Protein 3EVI (pdb70)

B-factor: mean 42.3, std 5.17, range [19.68, 65.7]

Nearest PDB structures (foldseek):
  3evi-assembly1_A  TM=1.009E+00  e=3.517E-27  Homo sapiens
  2dbc-assembly1_A  TM=9.478E-01  e=2.586E-20  Mus musculus
  7nvm-assembly1_P  TM=9.651E-01  e=2.368E-18  Homo sapiens
  8ib8-assembly1_Q  TM=9.136E-01  e=1.022E-14  Homo sapiens
  7ylx-assembly1_p  TM=9.393E-01  e=1.144E-09  Saccharomyces cerevisiae

Secondary structure (DSSP, 8-state):
---S-EE--GGGHIIIIIT--TT-EEEEEEE-TTSHHHHHHHHHHHHHHHH-TTSEEEEEEGGGTSTT--GGG-SEEEEEETTEEEEEEESTTTTT-SS--HHHHHHHHHTTTS----/---S-EE--GGGHIIIIIT-STT-EEEEEEE-TTSHHHHHHHHHHHHHHHH-TTSEEEEEEGGGTSTT--GGG-SEEEEEETTEEEEEEEHHHHTT-SS--HHHHHHHHHTTTS----

Sequence (236 aa):
KFGELREISGNQYVNEVTNAEEDVWVIIHLYRSSIPMCLLVNQHLSLLARKFPETKFVKAIVNSCIQHYHDNCLPTIFVYKNGQIEAKFIGIIECGGINLKLEELEWKLAEVGAIQTDKFGELREISGNQYVNEVTNAEEDVWVIIHLYRSSIPMCLLVNQHLSLLARKFPETKFVKAIVNSCIQHYHDNCLPTIFVYKNGQIEAKFIGIIECGGINLKLEELEWKLAEVGAIQTD

CATH classification: 3.40.30.10

Foldseek 3Di:
DAAFEEEDFQVCCCVPAQVNDAFAKEKEWADDPVDLQSVVLVVLLRVVSNVFVRHHHYYYHCCRNPNPDDPQQPGWIFMDHNNDTLDIQGGQVRCPHPDDDNVRNVVSCPVSPRGDDD/DAAFEEEDFQVCCCVPAQVNDAFAKEKEKADDPVDLLSVVVNVLLGVVSNVFVRHHHYYYHCCRNPNPDDPQQPGWIFIDHNNDTQDIQGGQVRCPHPDDDNVNNVVSCPVSPRGDDD

Radius of gyration: 20.14 Å; Cα contacts (8 Å, |Δi|>4): 480; chains: 2; bounding box: 26×49×61 Å

Organism: Homo sapiens (NCBI:txid9606)

Solvent-accessible surface area: 12173 Å² total; per-residue (Å²): 147,80,12,74,25,145,85,9,52,15,32,48,36,45,56,51,1,54,99,14,114,130,96,9,41,0,0,0,0,2,13,37,68,95,25,105,7,0,92,49,0,17,108,19,0,29,92,1,0,133,119,12,55,103,2,29,2,0,38,0,73,0,76,52,12,23,62,150,35,121,87,118,36,2,0,0,0,22,0,19,52,70,20,119,71,76,12,118,24,62,4,77,158,76,1,25,24,120,108,7,108,66,101,71,2,39,151,55,0,42,118,50,25,0,15,86,105,199,148,79,13,90,25,141,78,6,50,15,27,46,34,48,56,44,1,54,98,12,111,126,92,13,51,1,0,0,0,2,11,36,70,96,26,105,5,0,93,52,0,17,109,17,0,29,93,1,1,132,121,11,54,96,5,30,3,2,42,0,68,0,75,52,11,25,60,153,36,125,88,116,37,2,0,0,0,22,0,17,55,70,20,121,68,81,14,117,22,61,4,75,156,77,4,30,22,121,110,8,112,63,101,75,5,33,149,60,0,46,115,51,29,1,11,130,126,157

InterPro domains:
  IPR024253 Phosducin, thioredoxin-like domain [PF02114] (34-202)
  IPR036249 Thioredoxin-like superfamily [SSF52833] (7-204)
  IPR051498 Phosducin-like chaperone and apoptosis regulator [PTHR45809] (1-233)

Structure (mmCIF, N/CA/C/O backbone):
data_3EVI
#
_entry.id   3EVI
#
_cell.length_a   44.594
_cell.length_b   44.594
_cell.length_c   141.971
_cell.angle_alpha   90.00
_cell.angle_beta   90.00
_cell.angle_gamma   120.00
#
_symmetry.space_group_name_H-M   'P 31'
#
loop_
_entity.id
_entity.type
_entity.pdbx_description
1 polymer 'Phosducin-like protein 2'
2 non-polymer DI(HYDROXYETHYL)ETHER
3 non-polymer 'SODIUM ION'
4 water water
#
loop_
_atom_site.group_PDB
_atom_site.id
_atom_site.type_symbol
_atom_site.label_atom_id
_atom_site.label_alt_id
_atom_site.label_comp_id
_atom_site.label_asym_id
_atom_site.label_entity_id
_atom_site.label_seq_id
_atom_site.pdbx_PDB_ins_code
_atom_site.Cartn_x
_atom_site.Cartn_y
_atom_site.Cartn_z
_atom_site.occupancy
_atom_site.B_iso_or_equiv
_atom_site.auth_seq_id
_atom_site.auth_comp_id
_atom_site.auth_asym_id
_atom_site.auth_atom_id
_atom_site.pdbx_PDB_model_num
ATOM 1 N N . LYS A 1 1 ? -19.312 -24.200 -2.091 1.00 52.61 88 LYS A N 1
ATOM 2 C CA . LYS A 1 1 ? -19.437 -23.413 -3.357 1.00 52.75 88 LYS A CA 1
ATOM 3 C C . LYS A 1 1 ? -18.359 -22.325 -3.457 1.00 52.64 88 LYS A C 1
ATOM 4 O O . LYS A 1 1 ? -17.666 -22.218 -4.477 1.00 52.63 88 LYS A O 1
ATOM 10 N N . PHE A 1 2 ? -18.237 -21.514 -2.399 1.00 52.41 89 PHE A N 1
ATOM 11 C CA . PHE A 1 2 ? -17.212 -20.471 -2.296 1.00 51.84 89 PHE A CA 1
ATOM 12 C C . PHE A 1 2 ? -16.350 -20.735 -1.070 1.00 51.66 89 PHE A C 1
ATOM 13 O O . PHE A 1 2 ? -15.442 -21.560 -1.128 1.00 51.81 89 PHE A O 1
ATOM 21 N N . GLY A 1 3 ? -16.627 -20.031 0.030 1.00 51.24 90 GLY A N 1
ATOM 22 C CA . GLY A 1 3 ? -16.060 -20.389 1.330 1.00 50.68 90 GLY A CA 1
ATOM 23 C C . GLY A 1 3 ? -15.001 -19.494 1.946 1.00 50.37 90 GLY A C 1
ATOM 24 O O . GLY A 1 3 ? -14.821 -19.503 3.162 1.00 50.23 90 GLY A O 1
ATOM 25 N N . GLU A 1 4 ? -14.278 -18.744 1.118 1.00 50.12 91 GLU A N 1
ATOM 26 C CA . GLU A 1 4 ? -13.217 -17.855 1.608 1.00 49.79 91 GLU A CA 1
ATOM 27 C C . GLU A 1 4 ? -13.395 -16.412 1.134 1.00 49.44 91 GLU A C 1
ATOM 28 O O . GLU A 1 4 ? -13.959 -16.161 0.067 1.00 49.35 91 GLU A O 1
ATOM 34 N N . LEU A 1 5 ? -12.887 -15.466 1.910 1.00 48.93 92 LEU A N 1
ATOM 35 C CA . LEU A 1 5 ? -12.964 -14.072 1.535 1.00 48.39 92 LEU A CA 1
ATOM 36 C C . LEU A 1 5 ? -11.870 -13.760 0.546 1.00 48.14 92 LEU A C 1
ATOM 37 O O . LEU A 1 5 ? -10.716 -14.073 0.774 1.00 47.90 92 LEU A O 1
ATOM 42 N N . ARG A 1 6 ? -12.244 -13.120 -0.553 1.00 47.76 93 ARG A N 1
ATOM 43 C CA . ARG A 1 6 ? -11.340 -12.891 -1.671 1.00 47.41 93 ARG A CA 1
ATOM 44 C C . ARG A 1 6 ? -11.026 -11.439 -1.940 1.00 46.74 93 ARG A C 1
ATOM 45 O O . ARG A 1 6 ? -11.913 -10.602 -1.961 1.00 46.78 93 ARG A O 1
ATOM 53 N N . GLU A 1 7 ? -9.761 -11.159 -2.212 1.00 45.78 94 GLU A N 1
ATOM 54 C CA . GLU A 1 7 ? -9.354 -9.836 -2.617 1.00 44.90 94 GLU A CA 1
ATOM 55 C C . GLU A 1 7 ? -9.486 -9.716 -4.114 1.00 44.33 94 GLU A C 1
ATOM 56 O O . GLU A 1 7 ? -9.048 -10.585 -4.851 1.00 44.10 94 GLU A O 1
ATOM 62 N N . ILE A 1 8 ? -10.108 -8.630 -4.547 1.00 43.40 95 ILE A N 1
ATOM 63 C CA . ILE A 1 8 ? -10.221 -8.310 -5.972 1.00 42.55 95 ILE A CA 1
ATOM 64 C C . ILE A 1 8 ? -9.804 -6.865 -6.262 1.00 42.25 95 ILE A C 1
ATOM 65 O O . ILE A 1 8 ? -9.800 -6.022 -5.366 1.00 42.37 95 ILE A O 1
ATOM 70 N N . SER A 1 9 ? -9.438 -6.589 -7.510 1.00 41.65 96 SER A N 1
ATOM 71 C CA . SER A 1 9 ? -9.091 -5.233 -7.934 1.00 41.14 96 SER A CA 1
ATOM 72 C C . SER A 1 9 ? -10.304 -4.501 -8.489 1.00 40.64 96 SER A C 1
ATOM 73 O O . SER A 1 9 ? -11.402 -5.052 -8.546 1.00 40.82 96 SER A O 1
ATOM 76 N N . GLY A 1 10 ? -10.095 -3.256 -8.906 1.00 40.00 97 GLY A N 1
ATOM 77 C CA . GLY A 1 10 ? -11.154 -2.446 -9.502 1.00 39.00 97 GLY A CA 1
ATOM 78 C C . GLY A 1 10 ? -11.713 -3.035 -10.778 1.00 38.32 97 GLY A C 1
ATOM 79 O O . GLY A 1 10 ? -12.922 -3.102 -10.943 1.00 38.41 97 GLY A O 1
ATOM 80 N N . ASN A 1 11 ? -10.838 -3.479 -11.675 1.00 37.56 98 ASN A N 1
ATOM 81 C CA . ASN A 1 11 ? -11.274 -4.072 -12.945 1.00 36.97 98 ASN A CA 1
ATOM 8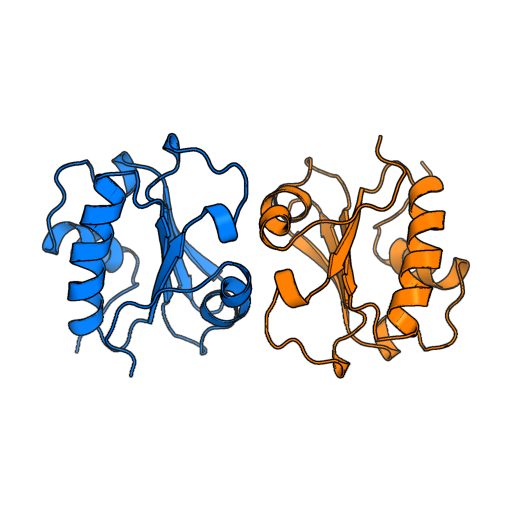2 C C . ASN A 1 11 ? -11.829 -5.492 -12.859 1.00 36.57 98 ASN A C 1
ATOM 83 O O . ASN A 1 11 ? -12.225 -6.076 -13.870 1.00 36.69 98 ASN A O 1
ATOM 88 N N . GLN A 1 12 ? -11.849 -6.050 -11.655 1.00 35.87 99 GLN A N 1
ATOM 89 C CA . GLN A 1 12 ? -12.477 -7.339 -11.442 1.00 35.07 99 GLN A CA 1
ATOM 90 C C . GLN A 1 12 ? -13.846 -7.151 -10.815 1.00 34.82 99 GLN A C 1
ATOM 91 O O . GLN A 1 12 ? -14.595 -8.108 -10.655 1.00 34.85 99 GLN A O 1
ATOM 97 N N . TYR A 1 13 ? -14.178 -5.904 -10.491 1.00 34.71 100 TYR A N 1
ATOM 98 C CA . TYR A 1 13 ? -15.456 -5.568 -9.852 1.00 34.66 100 TYR A CA 1
ATOM 99 C C . TYR A 1 13 ? -16.637 -6.009 -10.693 1.00 34.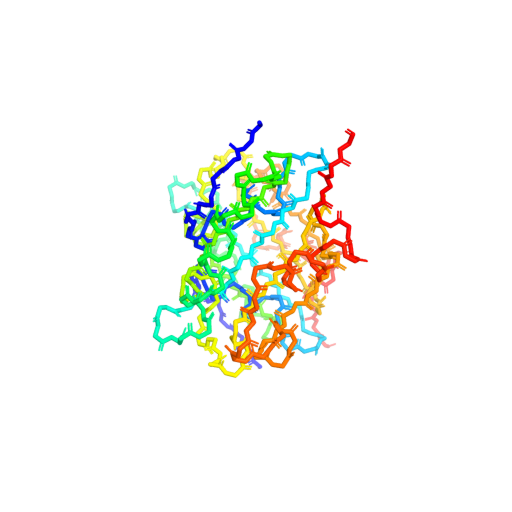69 100 TYR A C 1
ATOM 100 O O . TYR A 1 13 ? -17.508 -6.722 -10.212 1.00 34.64 100 TYR A O 1
ATOM 109 N N . VAL A 1 14 ? -16.654 -5.577 -11.950 1.00 35.04 101 VAL A N 1
ATOM 110 C CA . VAL A 1 14 ? -17.752 -5.876 -12.856 1.00 35.14 101 VAL A CA 1
ATOM 111 C C . VAL A 1 14 ? -17.938 -7.388 -13.019 1.00 35.67 101 VAL A C 1
ATOM 112 O O . VAL A 1 14 ? -19.063 -7.879 -12.988 1.00 35.96 101 VAL A O 1
ATOM 116 N N . ASN A 1 15 ? -16.849 -8.128 -13.176 1.00 36.17 102 ASN A N 1
ATOM 117 C CA . ASN A 1 15 ? -16.960 -9.569 -13.383 1.00 36.82 102 ASN A CA 1
ATOM 118 C C . ASN A 1 15 ? -17.447 -10.289 -12.139 1.00 37.42 102 ASN A C 1
ATOM 119 O O . ASN A 1 15 ? -18.386 -11.077 -12.208 1.00 37.82 102 ASN A O 1
ATOM 124 N N . GLU A 1 16 ? -16.810 -9.990 -11.009 1.00 37.91 103 GLU A N 1
ATOM 125 C CA . GLU A 1 16 ? -17.036 -10.686 -9.747 1.00 38.44 103 GLU A CA 1
ATOM 126 C C . GLU A 1 16 ? -18.316 -10.299 -9.018 1.00 38.44 103 GLU A C 1
ATOM 127 O O . GLU A 1 16 ? -18.819 -11.071 -8.204 1.00 38.50 103 GLU A O 1
ATOM 133 N N . VAL A 1 17 ? -18.828 -9.101 -9.275 1.00 38.59 104 VAL A N 1
ATOM 134 C CA . VAL A 1 17 ? -19.904 -8.566 -8.444 1.00 38.72 104 VAL A CA 1
ATOM 135 C C . VAL A 1 17 ? -21.174 -8.301 -9.241 1.00 39.38 104 VAL A C 1
ATOM 136 O O . VAL A 1 17 ? -22.246 -8.829 -8.916 1.00 39.25 104 VAL A O 1
ATOM 140 N N . THR A 1 18 ? -21.043 -7.494 -10.290 1.00 40.12 105 THR A N 1
ATOM 141 C CA . THR A 1 18 ? -22.185 -7.107 -11.107 1.00 41.01 105 THR A CA 1
ATOM 142 C C . THR A 1 18 ? -22.644 -8.248 -11.994 1.00 41.50 105 THR A C 1
ATOM 143 O O . THR A 1 18 ? -23.820 -8.355 -12.307 1.00 41.67 105 THR A O 1
ATOM 147 N N . ASN A 1 19 ? -21.710 -9.102 -12.388 1.00 42.25 106 ASN A N 1
ATOM 148 C CA . ASN A 1 19 ? -22.020 -10.226 -13.268 1.00 42.92 106 ASN A CA 1
ATOM 149 C C . ASN A 1 19 ? -21.855 -11.571 -12.567 1.00 43.26 106 ASN A C 1
ATOM 150 O O . ASN A 1 19 ? -21.607 -12.594 -13.207 1.00 43.32 106 ASN A O 1
ATOM 155 N N . ALA A 1 20 ? -22.005 -11.558 -11.245 1.00 43.82 107 ALA A N 1
ATOM 156 C CA . ALA A 1 20 ? -21.864 -12.764 -10.439 1.00 44.21 107 ALA A CA 1
ATOM 157 C C . ALA A 1 20 ? -22.942 -13.758 -10.802 1.00 44.53 107 ALA A C 1
ATOM 158 O O . ALA A 1 20 ? -24.032 -13.368 -11.226 1.00 44.43 107 ALA A O 1
ATOM 160 N N . GLU A 1 21 ? -22.627 -15.039 -10.633 1.00 45.16 108 GLU A N 1
ATOM 161 C CA . GLU A 1 21 ? -23.558 -16.124 -10.922 1.00 45.89 108 GLU A CA 1
ATOM 162 C C . GLU A 1 21 ? -24.985 -15.748 -10.534 1.00 45.62 108 GLU A C 1
ATOM 163 O O . GLU A 1 21 ? -25.215 -15.119 -9.494 1.00 45.66 108 GLU A O 1
ATOM 169 N N . GLU A 1 22 ? -25.936 -16.129 -11.386 1.00 45.34 109 GLU A N 1
ATOM 170 C CA . GLU A 1 22 ? -27.341 -15.795 -11.171 1.00 45.03 109 GLU A CA 1
ATOM 171 C C . GLU A 1 22 ? -27.895 -16.351 -9.857 1.00 44.65 109 GLU A C 1
ATOM 172 O O . GLU A 1 22 ? -27.807 -17.553 -9.590 1.00 44.55 109 GLU A O 1
ATOM 178 N N . ASP A 1 23 ? -28.465 -15.463 -9.045 1.00 44.09 110 ASP A N 1
ATOM 179 C CA . ASP A 1 23 ? -29.116 -15.850 -7.793 1.00 43.74 110 ASP A CA 1
ATOM 180 C C . ASP A 1 23 ? -28.148 -15.962 -6.618 1.00 43.01 110 ASP A C 1
ATOM 181 O O . ASP A 1 23 ? -28.517 -16.461 -5.549 1.00 42.85 110 ASP A O 1
ATOM 186 N N . VAL A 1 24 ? -26.916 -15.497 -6.813 1.00 42.28 111 VAL A N 1
ATOM 187 C CA . VAL A 1 24 ? -25.916 -15.545 -5.758 1.00 41.69 111 VAL A CA 1
ATOM 188 C C . VAL A 1 24 ? -25.820 -14.203 -5.075 1.00 41.27 111 VAL A C 1
ATOM 189 O O . VAL A 1 24 ? -25.837 -13.177 -5.723 1.00 41.35 111 VAL A O 1
ATOM 193 N N . TRP A 1 25 ? -25.704 -14.217 -3.759 1.00 40.52 112 TRP A N 1
ATOM 194 C CA . TRP A 1 25 ? -25.444 -13.008 -3.014 1.00 39.67 112 TRP A CA 1
ATOM 195 C C . TRP A 1 25 ? -23.969 -12.723 -2.965 1.00 39.33 112 TRP A C 1
ATOM 196 O O . TRP A 1 25 ? -23.180 -13.577 -2.622 1.00 39.31 112 TRP A O 1
ATOM 207 N N . VAL A 1 26 ? -23.612 -11.504 -3.318 1.00 38.95 113 VAL A N 1
ATOM 208 C CA . VAL A 1 26 ? -22.235 -11.050 -3.247 1.00 38.55 113 VAL A CA 1
ATOM 209 C C . VAL A 1 26 ? -22.155 -9.965 -2.200 1.00 38.39 113 VAL A C 1
ATOM 210 O O . VAL A 1 26 ? -22.994 -9.061 -2.170 1.00 38.25 113 VAL A O 1
ATOM 214 N N . ILE A 1 27 ? -21.151 -10.084 -1.337 1.00 38.33 114 ILE A N 1
ATOM 215 C CA . ILE A 1 27 ? -20.877 -9.117 -0.275 1.00 38.21 114 ILE A CA 1
ATOM 216 C C . ILE A 1 27 ? -19.491 -8.537 -0.512 1.00 37.94 114 ILE A C 1
ATOM 217 O O . ILE A 1 27 ? -18.472 -9.185 -0.232 1.00 37.73 114 ILE A O 1
ATOM 222 N N . ILE A 1 28 ? -19.454 -7.327 -1.061 1.00 37.63 115 ILE A N 1
ATOM 223 C CA . ILE A 1 28 ? -18.186 -6.669 -1.348 1.00 37.19 115 ILE A CA 1
ATOM 224 C C . ILE A 1 28 ? -17.909 -5.607 -0.298 1.00 37.17 115 ILE A C 1
ATOM 225 O O . ILE A 1 28 ? -18.771 -4.778 -0.002 1.00 37.31 115 ILE A O 1
ATOM 230 N N . HIS A 1 29 ? -16.712 -5.675 0.283 1.00 37.31 116 HIS A N 1
ATOM 231 C CA . HIS A 1 29 ? -16.237 -4.697 1.253 1.00 37.16 116 HIS A CA 1
ATOM 232 C C . HIS A 1 29 ? -15.237 -3.784 0.563 1.00 37.43 116 HIS A C 1
ATOM 233 O O . HIS A 1 29 ? -14.187 -4.225 0.096 1.00 37.68 116 HIS A O 1
ATOM 240 N N . LEU A 1 30 ? -15.598 -2.512 0.476 1.00 37.59 117 LEU A N 1
ATOM 241 C CA . LEU A 1 30 ? -14.739 -1.493 -0.102 1.00 37.61 117 LEU A CA 1
ATOM 242 C C . LEU A 1 30 ? -13.949 -0.819 1.020 1.00 37.68 117 LEU A C 1
ATOM 243 O O . LEU A 1 30 ? -14.517 -0.157 1.894 1.00 37.32 117 LEU A O 1
ATOM 248 N N . TYR A 1 31 ? -12.635 -1.000 0.995 1.00 38.19 118 TYR A N 1
ATOM 249 C CA . TYR A 1 31 ? -11.826 -0.673 2.159 1.00 38.77 118 TYR A CA 1
ATOM 250 C C . TYR A 1 31 ? -10.461 -0.021 1.909 1.00 39.21 118 TYR A C 1
ATOM 251 O O . TYR A 1 31 ? -9.971 0.046 0.780 1.00 39.12 118 TYR A O 1
ATOM 260 N N . ARG A 1 32 ? -9.891 0.475 3.009 1.00 39.89 119 ARG A N 1
ATOM 261 C CA . ARG A 1 32 ? -8.533 0.998 3.116 1.00 40.41 119 ARG A CA 1
ATOM 262 C C . ARG A 1 32 ? -7.891 0.439 4.389 1.00 40.96 119 ARG A C 1
ATOM 263 O O . ARG A 1 32 ? -8.429 0.616 5.482 1.00 41.01 119 ARG A O 1
ATOM 271 N N . SER A 1 33 ? -6.742 -0.225 4.255 1.00 41.58 120 SER A N 1
ATOM 272 C CA . SER A 1 33 ? -6.047 -0.813 5.413 1.00 42.18 120 SER A CA 1
ATOM 273 C C . SER A 1 33 ? -5.667 0.197 6.487 1.00 42.55 120 SER A C 1
ATOM 274 O O . SER A 1 33 ? -5.374 -0.170 7.631 1.00 42.89 120 SER A O 1
ATOM 277 N N . SE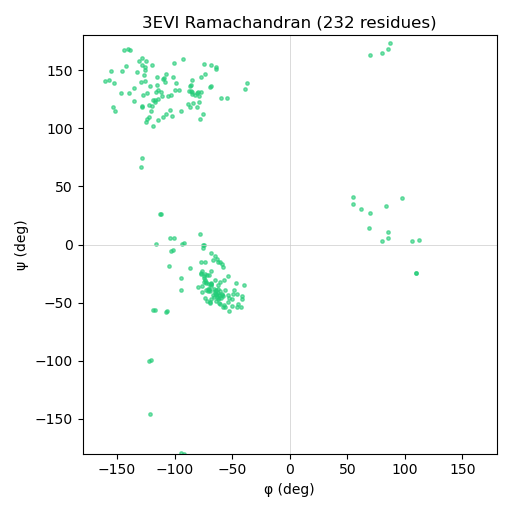R A 1 34 ? -5.690 1.470 6.099 1.00 42.86 121 SER A N 1
ATOM 278 C CA . SER A 1 34 ? -5.299 2.597 6.943 1.00 42.77 121 SER A CA 1
ATOM 279 C C . SER A 1 34 ? -6.351 2.869 8.005 1.00 42.80 121 SER A C 1
ATOM 280 O O . SER A 1 34 ? -6.087 3.590 8.965 1.00 42.93 121 SER A O 1
ATOM 283 N N . ILE A 1 35 ? -7.542 2.299 7.815 1.00 42.71 122 ILE A N 1
ATOM 284 C CA . ILE A 1 35 ? -8.688 2.534 8.705 1.00 42.71 122 ILE A CA 1
ATOM 285 C C . ILE A 1 35 ? -8.997 1.315 9.595 1.00 42.77 122 ILE A C 1
ATOM 286 O O . ILE A 1 35 ? -9.404 0.264 9.091 1.00 42.69 122 ILE A O 1
ATOM 291 N N . PRO A 1 36 ? -8.788 1.456 10.922 1.00 42.78 123 PRO A N 1
ATOM 292 C CA . PRO A 1 36 ? -8.913 0.353 11.886 1.00 42.87 123 PRO A CA 1
ATOM 293 C C . PRO A 1 36 ? -10.206 -0.452 11.752 1.00 42.80 123 PRO A C 1
ATOM 294 O O . PRO A 1 36 ? -10.174 -1.684 11.825 1.00 42.98 123 PRO A O 1
ATOM 298 N N . MET A 1 37 ? -11.323 0.239 11.551 1.00 42.72 124 MET A N 1
ATOM 299 C CA . MET A 1 37 ? -12.608 -0.405 11.298 1.00 42.71 124 MET A CA 1
ATOM 300 C C . MET A 1 37 ? -12.584 -1.365 10.096 1.00 42.88 124 MET A C 1
ATOM 301 O O . MET A 1 37 ? -13.205 -2.430 10.140 1.00 42.90 124 MET A O 1
ATOM 306 N N . CYS A 1 38 ? -11.876 -0.986 9.030 1.00 42.75 125 CYS A N 1
ATOM 307 C CA . CYS A 1 38 ? -11.746 -1.838 7.843 1.00 42.89 125 CYS A CA 1
ATOM 308 C C . CYS A 1 38 ? -10.974 -3.119 8.141 1.00 42.83 125 CYS A C 1
ATOM 309 O O . CYS A 1 38 ? -11.388 -4.219 7.736 1.00 42.81 125 CYS A O 1
ATOM 312 N N . LEU A 1 39 ? -9.865 -2.968 8.863 1.00 42.59 126 LEU A N 1
ATOM 313 C CA . LEU A 1 39 ? -9.089 -4.104 9.335 1.00 42.34 126 LEU A CA 1
ATOM 314 C C . LEU A 1 39 ? -9.989 -5.068 10.092 1.00 42.20 126 LEU A C 1
ATOM 315 O O . LEU A 1 39 ? -9.998 -6.256 9.789 1.00 42.48 126 LEU A O 1
ATOM 320 N N . LEU A 1 40 ? -10.768 -4.538 11.038 1.00 41.69 127 LEU A N 1
ATOM 321 C CA . LEU A 1 40 ? -11.702 -5.330 11.843 1.00 41.06 127 LEU A CA 1
ATOM 322 C C . LEU A 1 40 ? -12.817 -5.978 11.032 1.00 41.01 127 LEU A C 1
ATOM 323 O O . LEU A 1 40 ? -13.164 -7.131 11.262 1.00 40.89 127 LEU A O 1
ATOM 328 N N . VAL A 1 41 ? -13.391 -5.232 10.094 1.00 41.15 128 VAL A N 1
ATOM 329 C CA . VAL A 1 41 ? -14.537 -5.719 9.323 1.00 40.98 128 VAL A CA 1
ATOM 330 C C . VAL A 1 41 ? -14.134 -6.923 8.484 1.00 41.12 128 VAL A C 1
ATOM 331 O O . VAL A 1 41 ? -14.883 -7.885 8.370 1.00 41.17 128 VAL A O 1
ATOM 335 N N . ASN A 1 42 ? -12.929 -6.863 7.927 1.00 41.42 129 ASN A N 1
ATOM 336 C CA . ASN A 1 42 ? -12.374 -7.963 7.154 1.00 41.50 129 ASN A CA 1
ATOM 337 C C . ASN A 1 42 ? -12.124 -9.205 7.993 1.00 41.62 129 ASN A C 1
ATOM 338 O O . ASN A 1 42 ? -12.204 -10.319 7.480 1.00 41.71 129 ASN A O 1
ATOM 343 N N . GLN A 1 43 ? -11.819 -9.008 9.277 1.00 41.67 130 GLN A N 1
ATOM 344 C CA . GLN A 1 43 ? -11.594 -10.127 10.191 1.00 41.91 130 GLN A CA 1
ATOM 345 C C . GLN A 1 43 ? -12.851 -10.968 10.258 1.00 41.47 130 GLN A C 1
ATOM 346 O O . GLN A 1 43 ? -12.799 -12.185 10.060 1.00 41.47 130 GLN A O 1
ATOM 352 N N . HIS A 1 44 ? -13.976 -10.303 10.517 1.00 40.98 131 HIS A N 1
ATOM 353 C CA . HIS A 1 44 ? -15.265 -10.969 10.629 1.00 40.81 131 HIS A CA 1
ATOM 354 C C . HIS A 1 44 ? -15.699 -11.569 9.304 1.00 40.96 131 HIS A C 1
ATOM 355 O O . HIS A 1 44 ? -16.268 -12.668 9.274 1.00 40.99 131 HIS A O 1
ATOM 362 N N . LEU A 1 45 ? -15.427 -10.854 8.211 1.00 40.75 132 LEU A N 1
ATOM 363 C CA . LEU A 1 45 ? -15.845 -11.309 6.892 1.00 40.48 132 LEU A CA 1
ATOM 364 C C . LEU A 1 45 ? -15.090 -12.554 6.444 1.00 40.72 132 LEU A C 1
ATOM 365 O O . LEU A 1 45 ? -15.662 -13.411 5.773 1.00 40.89 132 LEU A O 1
ATOM 370 N N . SER A 1 46 ? -13.822 -12.662 6.838 1.00 40.69 133 SER A N 1
ATOM 371 C CA . SER A 1 46 ? -13.030 -13.851 6.555 1.00 40.93 133 SER A CA 1
ATOM 372 C C . SER A 1 46 ? -13.667 -15.059 7.214 1.00 41.08 133 SER A C 1
ATOM 373 O O . SER A 1 46 ? -13.778 -16.129 6.609 1.00 41.16 133 SER A O 1
ATOM 376 N N . LEU A 1 47 ? -14.086 -14.861 8.462 1.00 41.17 134 LEU A N 1
ATOM 377 C CA . LEU A 1 47 ? -14.734 -15.886 9.269 1.00 41.01 134 LEU A CA 1
ATOM 378 C C . LEU A 1 47 ? -16.121 -16.229 8.744 1.00 41.22 134 LEU A C 1
ATOM 379 O O . LEU A 1 47 ? -16.507 -17.405 8.735 1.00 41.40 134 LEU A O 1
ATOM 384 N N . LEU A 1 48 ? -16.865 -15.207 8.312 1.00 41.16 135 LEU A N 1
ATOM 385 C CA . LEU A 1 48 ? -18.245 -15.397 7.856 1.00 41.34 135 LEU A CA 1
ATOM 386 C C . LEU A 1 48 ? -18.304 -16.057 6.484 1.00 41.52 135 LEU A C 1
ATOM 387 O O . LEU A 1 48 ? -19.275 -16.738 6.151 1.00 41.51 135 LEU A O 1
ATOM 392 N N . ALA A 1 49 ? -17.257 -15.865 5.698 1.00 41.60 136 ALA A N 1
ATOM 393 C CA . ALA A 1 49 ? -17.169 -16.488 4.403 1.00 41.70 136 ALA A CA 1
ATOM 394 C C . ALA A 1 49 ? -17.150 -17.998 4.558 1.00 41.95 136 ALA A C 1
ATOM 395 O O . ALA A 1 49 ? -17.800 -18.714 3.800 1.00 42.11 136 ALA A O 1
ATOM 397 N N . ARG A 1 50 ? -16.400 -18.470 5.550 1.00 41.94 137 ARG A N 1
ATOM 398 C CA . ARG A 1 50 ? -16.237 -19.890 5.800 1.00 42.09 137 ARG A CA 1
ATOM 399 C C . ARG A 1 50 ? -17.515 -20.516 6.336 1.00 41.91 137 ARG A C 1
ATOM 400 O O . ARG A 1 50 ? -17.833 -21.663 6.037 1.00 41.94 137 ARG A O 1
ATOM 408 N N . LYS A 1 51 ? -18.248 -19.744 7.122 1.00 41.59 138 LYS A N 1
ATOM 409 C CA . LYS A 1 51 ? -19.500 -20.189 7.710 1.00 41.26 138 LYS A CA 1
ATOM 410 C C . LYS A 1 51 ? -20.644 -20.187 6.697 1.00 41.10 138 LYS A C 1
ATOM 411 O O . LYS A 1 51 ? -21.626 -20.909 6.867 1.00 41.15 138 LYS A O 1
ATOM 417 N N . PHE A 1 52 ? -20.514 -19.388 5.644 1.00 40.90 139 PHE A N 1
ATOM 418 C CA . PHE A 1 52 ? -21.561 -19.296 4.624 1.00 40.95 139 PHE A CA 1
ATOM 419 C C . PHE A 1 52 ? -21.025 -19.474 3.196 1.00 41.03 139 PHE A C 1
ATOM 420 O O . PHE A 1 52 ? -21.066 -18.531 2.391 1.00 41.34 139 PHE A O 1
ATOM 428 N N . PRO A 1 53 ? -20.544 -20.692 2.866 1.00 40.73 140 PRO A N 1
ATOM 429 C CA . PRO A 1 53 ? -19.900 -20.955 1.576 1.00 40.46 140 PRO A CA 1
ATOM 430 C C . PRO A 1 53 ? -20.787 -20.709 0.357 1.00 40.20 140 PRO A C 1
ATOM 431 O O . PRO A 1 53 ? -20.280 -20.632 -0.759 1.00 40.19 140 PRO A O 1
ATOM 435 N N . GLU A 1 54 ? -22.093 -20.594 0.573 1.00 39.93 141 GLU A N 1
ATOM 436 C CA . GLU A 1 54 ? -23.033 -20.285 -0.502 1.00 39.70 141 GLU A CA 1
ATOM 437 C C . GLU A 1 54 ? -22.971 -18.817 -0.938 1.00 39.10 141 GLU A C 1
ATOM 438 O O . GLU A 1 54 ? -23.190 -18.505 -2.107 1.00 38.75 141 GLU A O 1
ATOM 444 N N . THR A 1 55 ? -22.676 -17.922 0.001 1.00 38.53 142 THR A N 1
ATOM 445 C CA . THR A 1 55 ? -22.533 -16.503 -0.316 1.00 38.33 142 THR A CA 1
ATOM 446 C C . THR A 1 55 ? -21.128 -16.144 -0.803 1.00 37.95 142 THR A C 1
ATOM 447 O O . THR A 1 55 ? -20.126 -16.660 -0.302 1.00 38.08 142 THR A O 1
ATOM 451 N N . LYS A 1 56 ? -21.066 -15.256 -1.786 1.00 37.46 143 LYS A N 1
ATOM 452 C CA . LYS A 1 56 ? -19.792 -14.779 -2.284 1.00 37.10 143 LYS A CA 1
ATOM 453 C C . LYS A 1 56 ? -19.311 -13.603 -1.440 1.00 37.32 143 LYS A C 1
ATOM 454 O O . LYS A 1 56 ? -20.065 -12.669 -1.168 1.00 37.18 143 LYS A O 1
ATOM 460 N N . PHE A 1 57 ? -18.046 -13.672 -1.036 1.00 37.56 144 PHE A N 1
ATOM 461 C CA . PHE A 1 57 ? -17.419 -12.675 -0.181 1.00 37.88 144 PHE A CA 1
ATOM 462 C C . PHE A 1 57 ? -16.168 -12.113 -0.862 1.00 38.48 144 PHE A C 1
ATOM 463 O O . PHE A 1 57 ? -15.155 -12.809 -0.961 1.00 38.80 144 PHE A O 1
ATOM 471 N N . VAL A 1 58 ? -16.227 -10.866 -1.323 1.00 39.04 145 VAL A N 1
ATOM 472 C CA . VAL A 1 58 ? -15.040 -10.213 -1.900 1.00 39.52 145 VAL A CA 1
ATOM 473 C C . VAL A 1 58 ? -14.729 -8.897 -1.198 1.00 39.94 145 VAL A C 1
ATOM 474 O O . VAL A 1 58 ? -15.602 -8.304 -0.552 1.00 40.10 145 VAL A O 1
ATOM 478 N N . LYS A 1 59 ? -13.477 -8.461 -1.310 1.00 40.14 146 LYS A N 1
ATOM 479 C CA . LYS A 1 59 ? -13.041 -7.199 -0.725 1.00 40.28 146 LYS A CA 1
ATOM 480 C C . LYS A 1 59 ? -12.059 -6.513 -1.660 1.00 40.61 146 LYS A C 1
ATOM 481 O O . LYS A 1 59 ? -11.388 -7.169 -2.467 1.00 40.52 146 LYS A O 1
ATOM 487 N N . ALA A 1 60 ? -11.992 -5.190 -1.555 1.00 40.83 147 ALA A N 1
ATOM 488 C CA . ALA A 1 60 ? -11.223 -4.390 -2.486 1.00 41.00 147 ALA A CA 1
ATOM 489 C C . ALA A 1 60 ? -10.835 -3.057 -1.878 1.00 41.31 147 ALA A C 1
ATOM 490 O O . ALA A 1 60 ? -11.612 -2.439 -1.151 1.00 41.46 147 ALA A O 1
ATOM 492 N N . ILE A 1 61 ? -9.617 -2.631 -2.186 1.00 41.41 148 ILE A N 1
ATOM 493 C CA . ILE A 1 61 ? -9.108 -1.356 -1.746 1.00 41.64 148 ILE A CA 1
ATOM 494 C C . ILE A 1 61 ? -9.719 -0.271 -2.639 1.00 41.74 148 ILE A C 1
ATOM 495 O O . ILE A 1 61 ? -9.355 -0.165 -3.818 1.00 42.10 148 ILE A O 1
ATOM 500 N N . VAL A 1 62 ? -10.645 0.518 -2.082 1.00 41.45 149 VAL A N 1
ATOM 501 C CA . VAL A 1 62 ? -11.398 1.545 -2.848 1.00 41.08 149 VAL A CA 1
ATOM 502 C C . VAL A 1 62 ? -10.605 2.338 -3.871 1.00 41.45 149 VAL A C 1
ATOM 503 O O . VAL A 1 62 ? -11.137 2.716 -4.920 1.00 41.25 149 VAL A O 1
ATOM 507 N N . ASN A 1 63 ? -9.340 2.600 -3.554 1.00 41.82 150 ASN A N 1
ATOM 508 C CA . ASN A 1 63 ? -8.476 3.408 -4.406 1.00 42.09 150 ASN A CA 1
ATOM 509 C C . ASN A 1 63 ? -8.353 2.866 -5.816 1.00 41.86 150 ASN A C 1
ATOM 510 O O . ASN A 1 63 ? -8.183 3.631 -6.755 1.00 42.23 150 ASN A O 1
ATOM 515 N N . SER A 1 64 ? -8.452 1.549 -5.963 1.00 41.80 151 SER A N 1
ATOM 516 C CA . SER A 1 64 ? -8.459 0.930 -7.289 1.00 41.50 151 SER A CA 1
ATOM 517 C C . SER A 1 64 ? -9.874 0.704 -7.850 1.00 41.26 151 SER A C 1
ATOM 518 O O . SER A 1 64 ? -10.012 0.185 -8.955 1.00 41.42 151 SER A O 1
ATOM 521 N N . CYS A 1 65 ? -10.909 1.085 -7.100 1.00 40.95 152 CYS A N 1
ATOM 522 C CA . CYS A 1 65 ? -12.296 1.035 -7.598 1.00 40.76 152 CYS A CA 1
ATOM 523 C C . CYS A 1 65 ? -12.856 2.419 -7.913 1.00 40.75 152 CYS A C 1
ATOM 524 O O . CYS A 1 65 ? -13.313 2.674 -9.022 1.00 40.59 152 CYS A O 1
ATOM 527 N N . ILE A 1 66 ? -12.849 3.290 -6.906 1.00 40.82 153 ILE A N 1
ATOM 528 C CA . ILE A 1 66 ? -13.290 4.667 -7.043 1.00 40.57 153 ILE A CA 1
ATOM 529 C C . ILE A 1 66 ? -12.207 5.582 -6.492 1.00 40.66 153 ILE A C 1
ATOM 530 O O . ILE A 1 66 ? -11.867 5.526 -5.310 1.00 40.78 153 ILE A O 1
ATOM 535 N N . GLN A 1 67 ? -11.678 6.432 -7.355 1.00 40.62 154 GLN A N 1
ATOM 536 C CA . GLN A 1 67 ? -10.643 7.367 -6.968 1.00 40.99 154 GLN A CA 1
ATOM 537 C C . GLN A 1 67 ? -11.191 8.518 -6.126 1.00 41.07 154 GLN A C 1
ATOM 538 O O . GLN A 1 67 ? -12.328 8.959 -6.327 1.00 41.04 154 GLN A O 1
ATOM 544 N N . HIS A 1 68 ? -10.362 8.997 -5.197 1.00 41.36 155 HIS A N 1
ATOM 545 C CA . HIS A 1 68 ? -10.691 10.107 -4.272 1.00 41.75 155 HIS A CA 1
ATOM 546 C C . HIS A 1 68 ? -11.873 9.816 -3.333 1.00 41.67 155 HIS A C 1
ATOM 547 O O . HIS A 1 68 ? -12.607 10.724 -2.931 1.00 41.89 155 HIS A O 1
ATOM 554 N N . TYR A 1 69 ? -12.034 8.544 -2.986 1.00 41.42 156 TYR A N 1
ATOM 555 C CA . TYR A 1 69 ? -13.066 8.124 -2.057 1.00 41.59 156 TYR A CA 1
ATOM 556 C C . TYR A 1 69 ? -12.745 8.654 -0.659 1.00 41.56 156 TYR A C 1
ATOM 557 O O . TYR A 1 69 ? -11.604 8.607 -0.213 1.00 41.55 156 TYR A O 1
ATOM 566 N N . HIS A 1 70 ? -13.757 9.164 0.027 1.00 41.64 157 HIS A N 1
ATOM 567 C CA . HIS A 1 70 ? -13.549 9.810 1.317 1.00 41.63 157 HIS A CA 1
ATOM 568 C C . HIS A 1 70 ? -13.542 8.844 2.496 1.00 41.05 157 HIS A C 1
ATOM 569 O O . HIS A 1 70 ? -14.368 7.930 2.569 1.00 41.05 157 HIS A O 1
ATOM 576 N N . ASP A 1 71 ? -12.604 9.059 3.415 1.00 40.26 158 ASP A N 1
ATOM 577 C CA . ASP A 1 71 ? -12.506 8.263 4.638 1.00 39.51 158 ASP A CA 1
ATOM 578 C C . ASP A 1 71 ? -13.853 8.124 5.359 1.00 39.10 158 ASP A C 1
ATOM 579 O O . ASP A 1 71 ? -14.181 7.054 5.872 1.00 39.15 158 ASP A O 1
ATOM 584 N N . ASN A 1 72 ? -14.632 9.201 5.381 1.00 38.43 159 ASN A N 1
ATOM 585 C CA . ASN A 1 72 ? -15.919 9.205 6.071 1.00 38.24 159 ASN A CA 1
ATOM 586 C C . ASN A 1 72 ? -17.013 8.319 5.455 1.00 38.02 159 ASN A C 1
ATOM 587 O O . ASN A 1 72 ? -18.091 8.150 6.037 1.00 37.74 159 ASN A O 1
ATOM 592 N N . CYS A 1 73 ? -16.724 7.759 4.283 1.00 37.84 160 CYS A N 1
ATOM 593 C CA . CYS A 1 73 ? -17.604 6.794 3.634 1.00 37.60 160 CYS A CA 1
ATOM 594 C C . CYS A 1 73 ? -17.103 5.373 3.847 1.00 37.68 160 CYS A C 1
ATOM 595 O O . CYS A 1 73 ? -17.655 4.420 3.286 1.00 37.95 160 CYS A O 1
ATOM 598 N N . LEU A 1 74 ? -16.058 5.236 4.656 1.00 37.31 161 LEU A N 1
ATOM 599 C CA . LEU A 1 74 ? -15.497 3.929 4.965 1.00 36.98 161 LEU A CA 1
ATOM 600 C C . LEU A 1 74 ? -15.817 3.495 6.410 1.00 37.17 161 LEU A C 1
ATOM 601 O O . LEU A 1 74 ? -15.917 4.341 7.306 1.00 37.08 161 LEU A O 1
ATOM 606 N N . PRO A 1 75 ? -15.993 2.178 6.636 1.00 37.32 162 PRO A N 1
ATOM 607 C CA . PRO A 1 75 ? -15.989 1.113 5.625 1.00 37.50 162 PRO A CA 1
ATOM 608 C C . PRO A 1 75 ? -17.198 1.205 4.719 1.00 37.59 162 PRO A C 1
ATOM 609 O O . PRO A 1 75 ? -18.211 1.781 5.114 1.00 38.24 162 PRO A O 1
ATOM 613 N N . THR A 1 76 ? -17.077 0.677 3.505 1.00 37.32 163 THR A N 1
ATOM 614 C CA . THR A 1 76 ? -18.230 0.500 2.645 1.00 36.97 163 THR A CA 1
ATOM 615 C C . THR A 1 76 ? -18.453 -0.975 2.349 1.00 36.81 163 THR A C 1
ATOM 616 O O . THR A 1 76 ? -17.554 -1.681 1.880 1.00 36.20 163 THR A O 1
ATOM 620 N N . ILE A 1 77 ? -19.664 -1.430 2.658 1.00 36.86 164 ILE A N 1
ATOM 621 C CA . ILE A 1 77 ? -20.128 -2.761 2.284 1.00 36.38 164 ILE A CA 1
ATOM 622 C C . ILE A 1 77 ? -21.345 -2.602 1.387 1.00 36.36 164 ILE A C 1
ATOM 623 O O . ILE A 1 77 ? -22.305 -1.916 1.754 1.00 36.20 164 ILE A O 1
ATOM 628 N N . PHE A 1 78 ? -21.283 -3.197 0.197 1.00 36.49 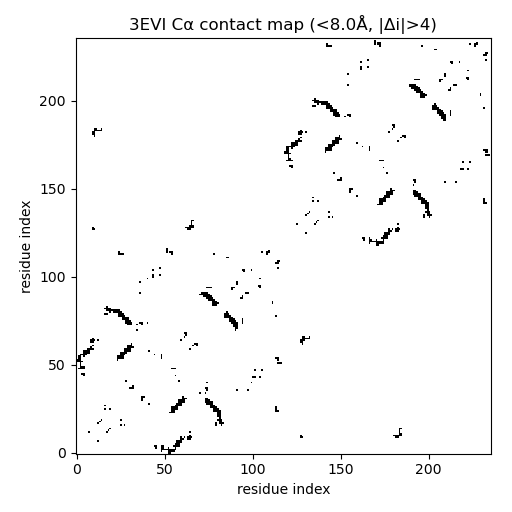165 PHE A N 1
ATOM 629 C CA . PHE A 1 78 ? -22.464 -3.332 -0.663 1.00 36.76 165 PHE A CA 1
ATOM 630 C C . PHE A 1 78 ? -22.876 -4.784 -0.721 1.00 36.84 165 PHE A C 1
ATOM 631 O O . PHE A 1 78 ? -22.017 -5.669 -0.783 1.00 37.09 165 PHE A O 1
ATOM 639 N N . VAL A 1 79 ? -24.181 -5.021 -0.738 1.00 36.98 166 VAL A N 1
ATOM 640 C CA . VAL A 1 79 ? -24.729 -6.360 -0.975 1.00 36.94 166 VAL A CA 1
ATOM 641 C C . VAL A 1 79 ? -25.449 -6.412 -2.325 1.00 37.03 166 VAL A C 1
ATOM 642 O O . VAL A 1 79 ? -26.271 -5.565 -2.636 1.00 36.87 166 VAL A O 1
ATOM 646 N N . TYR A 1 80 ? -25.130 -7.422 -3.117 1.00 37.46 167 TYR A N 1
ATOM 647 C CA . TYR A 1 80 ? -25.613 -7.526 -4.489 1.00 37.96 167 TYR A CA 1
ATO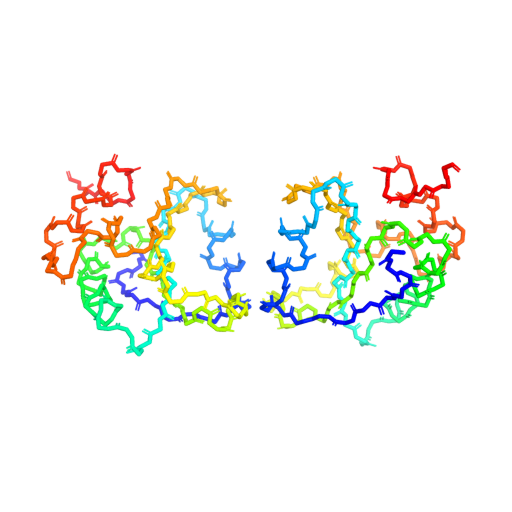M 648 C C . TYR A 1 80 ? -26.275 -8.859 -4.746 1.00 38.17 167 TYR A C 1
ATOM 649 O O . TYR A 1 80 ? -25.849 -9.883 -4.218 1.00 38.39 167 TYR A O 1
ATOM 658 N N . LYS A 1 81 ? -27.297 -8.858 -5.592 1.00 38.65 168 LYS A N 1
ATOM 659 C CA . LYS A 1 81 ? -27.777 -10.101 -6.187 1.00 38.94 168 LYS A CA 1
ATOM 660 C C . LYS A 1 81 ? -28.268 -9.793 -7.583 1.00 39.18 168 LYS A C 1
ATOM 661 O O . LYS A 1 81 ? -29.036 -8.841 -7.783 1.00 39.19 168 LYS A O 1
ATOM 667 N N . ASN A 1 82 ? -27.807 -10.592 -8.543 1.00 39.51 169 ASN A N 1
ATOM 668 C CA . ASN A 1 82 ? -28.163 -10.425 -9.959 1.00 39.77 169 ASN A CA 1
ATOM 669 C C . ASN A 1 82 ? -27.848 -9.025 -10.466 1.00 40.21 169 ASN A C 1
ATOM 670 O O . ASN A 1 82 ? -28.642 -8.421 -11.194 1.00 40.34 169 ASN A O 1
ATOM 675 N N . GLY A 1 83 ? -26.693 -8.513 -10.044 1.00 40.63 170 GLY A N 1
ATOM 676 C CA . GLY A 1 83 ? -26.224 -7.184 -10.422 1.00 41.00 170 GLY A CA 1
ATOM 677 C C . GLY A 1 83 ? -27.005 -6.012 -9.860 1.00 41.20 170 GLY A C 1
ATOM 678 O O . GLY A 1 83 ? -26.851 -4.892 -10.330 1.00 41.46 170 GLY A O 1
ATOM 679 N N . GLN A 1 84 ? -27.845 -6.260 -8.861 1.00 41.55 171 GLN A N 1
ATOM 680 C CA . GLN A 1 84 ? -28.604 -5.189 -8.211 1.00 41.87 171 GLN A CA 1
ATOM 681 C C . GLN A 1 84 ? -28.194 -5.030 -6.757 1.00 41.70 171 GLN A C 1
ATOM 682 O O . GLN A 1 84 ? -27.890 -6.018 -6.086 1.00 41.63 171 GLN A O 1
ATOM 688 N N . ILE A 1 85 ? -28.185 -3.786 -6.276 1.00 41.60 172 ILE A N 1
ATOM 689 C CA . ILE A 1 85 ? -27.828 -3.508 -4.886 1.00 41.38 172 ILE A CA 1
ATOM 690 C C . ILE A 1 85 ? -29.010 -3.766 -3.953 1.00 41.45 172 ILE A C 1
ATOM 691 O O . ILE A 1 85 ? -30.063 -3.142 -4.070 1.00 41.38 172 ILE A O 1
ATOM 696 N N . GLU A 1 86 ? -28.817 -4.708 -3.036 1.00 41.41 173 GLU A N 1
ATOM 697 C CA . GLU A 1 86 ? -29.839 -5.077 -2.073 1.00 41.44 173 GLU A CA 1
ATOM 698 C C . GLU A 1 86 ? -29.652 -4.304 -0.766 1.00 41.44 173 GLU A C 1
ATOM 699 O O . GLU A 1 86 ? -30.614 -4.060 -0.035 1.00 41.70 173 GLU A O 1
ATOM 705 N N . ALA A 1 87 ? -28.411 -3.935 -0.464 1.00 41.14 174 ALA A N 1
ATOM 706 C CA . ALA A 1 87 ? -28.117 -3.146 0.722 1.00 40.93 174 ALA A CA 1
ATOM 707 C C . ALA A 1 87 ? -26.829 -2.372 0.560 1.00 40.96 174 ALA A C 1
ATOM 708 O O . ALA A 1 87 ? -25.900 -2.824 -0.125 1.00 40.88 174 ALA A O 1
ATOM 710 N N . LYS A 1 88 ? -26.790 -1.211 1.212 1.00 40.89 175 LYS A N 1
ATOM 711 C CA . LYS A 1 88 ? -25.598 -0.373 1.293 1.00 40.77 175 LYS A CA 1
ATOM 712 C C . LYS A 1 88 ? -25.325 -0.053 2.751 1.00 40.36 175 LYS A C 1
ATOM 713 O O . LYS A 1 88 ? -26.223 0.402 3.464 1.00 40.15 175 LYS A O 1
ATOM 719 N N . PHE A 1 89 ? -24.088 -0.292 3.186 1.00 40.00 176 PHE A N 1
ATOM 720 C CA . PHE A 1 89 ? -23.612 0.171 4.487 1.00 39.45 176 PHE A CA 1
ATOM 721 C C . PHE A 1 89 ? -22.381 1.039 4.259 1.00 39.69 176 PHE A C 1
ATOM 722 O O . PHE A 1 89 ? -21.315 0.538 3.888 1.00 40.02 176 PHE A O 1
ATOM 730 N N . ILE A 1 90 ? -22.541 2.339 4.481 1.00 39.76 177 ILE A N 1
ATOM 731 C CA . ILE A 1 90 ? -21.506 3.332 4.194 1.00 39.84 177 ILE A CA 1
ATOM 732 C C . ILE A 1 90 ? -21.069 4.100 5.454 1.00 40.13 177 ILE A C 1
ATOM 733 O O . ILE A 1 90 ? -21.874 4.792 6.094 1.00 40.02 177 ILE A O 1
ATOM 738 N N . GLY A 1 91 ? -19.791 3.985 5.804 1.00 40.13 178 GLY A N 1
ATOM 739 C CA . GLY A 1 91 ? -19.270 4.689 6.970 1.00 40.14 178 GLY A CA 1
ATOM 740 C C . GLY A 1 91 ? -19.446 3.920 8.270 1.00 40.18 178 GLY A C 1
ATOM 741 O O . GLY A 1 91 ? -20.097 2.871 8.310 1.00 40.15 178 GLY A O 1
ATOM 742 N N . ILE A 1 92 ? -18.869 4.469 9.337 1.00 40.07 179 ILE A N 1
ATOM 743 C CA . ILE A 1 92 ? -18.724 3.783 10.616 1.00 39.78 179 ILE A CA 1
ATOM 744 C C . ILE A 1 92 ? -20.069 3.427 11.241 1.00 39.87 179 ILE A C 1
ATOM 745 O O . ILE A 1 92 ? -20.282 2.299 11.674 1.00 39.92 179 ILE A O 1
ATOM 750 N N . ILE A 1 93 ? -20.981 4.387 11.260 1.00 40.08 180 ILE A N 1
ATOM 751 C CA . ILE A 1 93 ? -22.261 4.222 11.929 1.00 40.46 180 ILE A CA 1
ATOM 752 C C . ILE A 1 93 ? -23.086 3.066 11.338 1.00 40.86 180 ILE A C 1
ATOM 753 O O . ILE A 1 93 ? -23.690 2.283 12.078 1.00 40.84 180 ILE A O 1
ATOM 758 N N . GLU A 1 94 ? -23.061 2.942 10.010 1.00 41.19 181 GLU A N 1
ATOM 759 C CA . GLU A 1 94 ? -23.873 1.966 9.282 1.00 41.44 181 GLU A CA 1
ATOM 760 C C . GLU A 1 94 ? -23.269 0.579 9.317 1.00 41.54 181 GLU A C 1
ATOM 761 O O . GLU A 1 94 ? -23.988 -0.415 9.387 1.00 41.69 181 GLU A O 1
ATOM 767 N N . CYS A 1 95 ? -21.944 0.519 9.266 1.00 41.75 182 CYS A N 1
ATOM 768 C CA . CYS A 1 95 ? -21.234 -0.741 9.374 1.00 42.11 182 CYS A CA 1
ATOM 769 C C . CYS A 1 95 ? -21.230 -1.242 10.824 1.00 42.50 182 CYS A C 1
ATOM 770 O O . CYS A 1 95 ? -20.729 -2.330 11.116 1.00 42.74 182 CYS A O 1
ATOM 773 N N . GLY A 1 96 ? -21.797 -0.439 11.726 1.00 42.79 183 GLY A N 1
ATOM 774 C CA . GLY A 1 96 ? -22.085 -0.873 13.087 1.00 42.94 183 GLY A CA 1
ATOM 775 C C . GLY A 1 96 ? -21.068 -0.505 14.146 1.00 43.18 183 GLY A C 1
ATOM 776 O O . GLY A 1 96 ? -20.772 -1.322 15.017 1.00 43.25 183 GLY A O 1
ATOM 777 N N . GLY A 1 97 ? -20.530 0.715 14.071 1.00 43.33 184 GLY A N 1
ATOM 778 C CA . GLY A 1 97 ? -19.652 1.267 15.118 1.00 43.30 184 GLY A CA 1
ATOM 779 C C . GLY A 1 97 ? -18.267 0.651 15.277 1.00 43.25 184 GLY A C 1
ATOM 780 O O . GLY A 1 97 ? -18.010 -0.457 14.813 1.00 43.40 184 GLY A O 1
ATOM 781 N N . ILE A 1 98 ? -17.379 1.372 15.958 1.00 43.30 185 ILE A N 1
ATOM 782 C CA . ILE A 1 98 ? -15.976 0.955 16.097 1.00 43.28 185 ILE A CA 1
ATOM 783 C C . ILE A 1 98 ? -15.776 -0.380 16.834 1.00 43.55 185 ILE A C 1
ATOM 784 O O . ILE A 1 98 ? -14.908 -1.170 16.467 1.00 43.49 185 ILE A O 1
ATOM 789 N N . ASN A 1 99 ? -16.569 -0.622 17.873 1.00 43.97 186 ASN A N 1
ATOM 790 C CA . ASN A 1 99 ? -16.656 -1.950 18.467 1.00 44.33 186 ASN A CA 1
ATOM 791 C C . ASN A 1 99 ? -17.743 -2.665 17.709 1.00 44.59 186 ASN A C 1
ATOM 792 O O . ASN A 1 99 ? -18.876 -2.190 17.668 1.00 44.93 186 ASN A O 1
ATOM 797 N N . LEU A 1 100 ? -17.395 -3.785 17.087 1.00 44.71 187 LEU A N 1
ATOM 798 C CA . LEU A 1 100 ? -18.335 -4.536 16.262 1.00 45.01 187 LEU A CA 1
ATOM 799 C C . LEU A 1 100 ? -17.909 -5.988 16.296 1.00 45.32 187 LEU A C 1
ATOM 800 O O . LEU A 1 100 ? -16.822 -6.329 15.816 1.00 45.52 187 LEU A O 1
ATOM 805 N N . LYS A 1 101 ? -18.755 -6.837 16.873 1.00 45.41 188 LYS A N 1
ATOM 806 C CA . LYS A 1 101 ? -18.419 -8.251 17.009 1.00 45.61 188 LYS A CA 1
ATOM 807 C C . LYS A 1 101 ? -18.946 -9.086 15.843 1.00 45.47 188 LYS A C 1
ATOM 808 O O . LYS A 1 101 ? -19.870 -8.673 15.124 1.00 45.30 188 LYS A O 1
ATOM 814 N N . LEU A 1 102 ? -18.330 -10.258 15.675 1.00 45.39 189 LEU A N 1
ATOM 815 C CA . LEU A 1 102 ? -18.647 -11.210 14.616 1.00 45.16 189 LEU A CA 1
ATOM 816 C C . LEU A 1 102 ? -20.143 -11.355 14.410 1.00 45.21 189 LEU A C 1
ATOM 817 O O . LEU A 1 102 ? -20.642 -11.180 13.296 1.00 45.34 189 LEU A O 1
ATOM 822 N N . GLU A 1 103 ? -20.849 -11.650 15.499 1.00 45.16 190 GLU A N 1
ATOM 823 C CA . GLU A 1 103 ? -22.274 -11.959 15.460 1.00 45.33 190 GLU A CA 1
ATOM 824 C C . GLU A 1 103 ? -23.163 -10.767 15.092 1.00 45.14 190 GLU A C 1
ATOM 825 O O . GLU A 1 103 ? -24.273 -10.950 14.597 1.00 45.42 190 GLU A O 1
ATOM 831 N N . GLU A 1 104 ? -22.662 -9.556 15.308 1.00 45.08 191 GLU A N 1
ATOM 832 C CA . GLU A 1 104 ? -23.420 -8.342 15.008 1.00 44.96 191 GLU A CA 1
ATOM 833 C C . GLU A 1 104 ? -23.451 -8.062 13.520 1.00 44.83 191 GLU A C 1
ATOM 834 O O . GLU A 1 104 ? -24.474 -7.644 12.982 1.00 44.86 191 GLU A O 1
ATOM 840 N N . LEU A 1 105 ? -22.313 -8.267 12.865 1.00 44.73 192 LEU A N 1
ATOM 841 C CA . LEU A 1 105 ? -22.210 -8.094 11.425 1.00 44.40 192 LEU A CA 1
ATOM 842 C C . LEU A 1 105 ? -22.974 -9.210 10.722 1.00 44.68 192 LEU A C 1
ATOM 843 O O . LEU A 1 105 ? -23.633 -8.969 9.705 1.00 44.78 192 LEU A O 1
ATOM 848 N N . GLU A 1 106 ? -22.882 -10.421 11.277 1.00 44.85 193 GLU A N 1
ATOM 849 C CA . GLU A 1 106 ? -23.609 -11.585 10.771 1.00 45.11 193 GLU A CA 1
ATOM 850 C C . GLU A 1 106 ? -25.077 -11.244 10.660 1.00 45.25 193 GLU A C 1
ATOM 851 O O . GLU A 1 106 ? -25.666 -11.338 9.586 1.00 45.47 193 GLU A O 1
ATOM 857 N N . TRP A 1 107 ? -25.638 -10.831 11.789 1.00 45.42 194 TRP A N 1
ATOM 858 C CA . TRP A 1 107 ? -27.008 -10.375 11.892 1.00 45.77 194 TRP A CA 1
ATOM 859 C C . TRP A 1 107 ? -27.326 -9.264 10.887 1.00 46.14 194 TRP A C 1
ATOM 860 O O . TRP A 1 107 ? -28.387 -9.275 10.256 1.00 46.08 194 TRP A O 1
ATOM 871 N N . LYS A 1 108 ? -26.401 -8.315 10.748 1.00 46.77 195 LYS A N 1
ATOM 872 C CA . LYS A 1 108 ? -26.584 -7.133 9.898 1.00 47.38 195 LYS A CA 1
ATOM 873 C C . LYS A 1 108 ? -26.821 -7.552 8.457 1.00 47.23 195 LYS A C 1
ATOM 874 O O . LYS A 1 108 ? -27.727 -7.053 7.785 1.00 47.32 195 LYS A O 1
ATOM 880 N N . LEU A 1 109 ? -25.987 -8.478 8.004 1.00 47.19 196 LEU A N 1
ATOM 881 C CA . LEU A 1 109 ? -26.054 -9.020 6.658 1.00 47.26 196 LEU A CA 1
ATOM 882 C C . LEU A 1 109 ? -27.258 -9.933 6.500 1.00 47.43 196 LEU A C 1
ATOM 883 O O . LEU A 1 109 ? -27.783 -10.094 5.393 1.00 47.43 196 LEU A O 1
ATOM 888 N N . ALA A 1 110 ? -27.696 -10.509 7.621 1.00 47.55 197 ALA A N 1
ATOM 889 C CA . ALA A 1 110 ? -28.827 -11.440 7.647 1.00 47.48 197 ALA A CA 1
ATOM 890 C C . ALA A 1 110 ? -30.175 -10.774 7.419 1.00 47.45 197 ALA A C 1
ATOM 891 O O . ALA A 1 110 ? -30.940 -11.245 6.587 1.00 47.44 197 ALA A O 1
ATOM 893 N N . GLU A 1 111 ? -30.4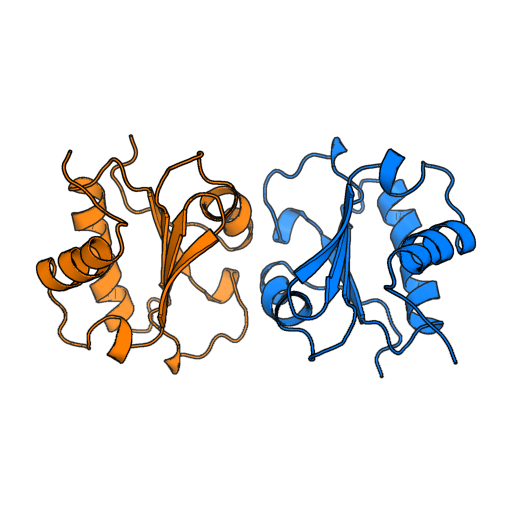66 -9.685 8.130 1.00 47.66 198 GLU A N 1
ATOM 894 C CA . GLU A 1 111 ? -31.796 -9.059 8.017 1.00 48.25 198 GLU A CA 1
ATOM 895 C C . GLU A 1 111 ? -32.054 -8.492 6.627 1.00 48.61 198 GLU A C 1
ATOM 896 O O . GLU A 1 111 ? -33.175 -8.108 6.280 1.00 48.68 198 GLU A O 1
ATOM 902 N N . VAL A 1 112 ? -30.996 -8.462 5.833 1.00 49.14 199 VAL A N 1
ATOM 903 C CA . VAL A 1 112 ? -31.060 -7.909 4.502 1.00 49.39 199 VAL A CA 1
ATOM 904 C C . VAL A 1 112 ? -31.061 -9.036 3.468 1.00 49.67 199 VAL A C 1
ATOM 905 O O . VAL A 1 112 ? -31.472 -8.837 2.318 1.00 49.78 199 VAL A O 1
ATOM 909 N N . GLY A 1 113 ? -30.625 -10.221 3.900 1.00 49.86 200 GLY A N 1
ATOM 910 C CA . GLY A 1 113 ? -30.862 -11.453 3.158 1.00 50.22 200 GLY A CA 1
ATOM 911 C C . GLY A 1 113 ? -29.631 -12.089 2.561 1.00 50.66 200 GLY A C 1
ATOM 912 O O . GLY A 1 113 ? -29.730 -13.104 1.866 1.00 50.89 200 GLY A O 1
ATOM 913 N N . ALA A 1 114 ? -28.475 -11.502 2.849 1.00 50.94 201 ALA A N 1
ATOM 914 C CA . ALA A 1 114 ? -27.222 -11.875 2.211 1.00 51.23 201 ALA A CA 1
ATOM 915 C C . ALA A 1 114 ? -26.715 -13.258 2.589 1.00 51.71 201 ALA A C 1
ATOM 916 O O . ALA A 1 114 ? -26.092 -13.930 1.771 1.00 51.87 201 ALA A O 1
ATOM 918 N N . ILE A 1 115 ? -26.960 -13.679 3.825 1.00 52.28 202 ILE A N 1
ATOM 919 C CA . ILE A 1 115 ? -26.507 -14.997 4.267 1.00 52.94 202 ILE A CA 1
ATOM 920 C C . ILE A 1 115 ? -27.607 -15.847 4.911 1.00 53.70 202 ILE A C 1
ATOM 921 O O . ILE A 1 115 ? -28.444 -15.349 5.657 1.00 53.65 202 ILE A O 1
ATOM 926 N N . GLN A 1 116 ? -27.588 -17.136 4.588 1.00 54.83 203 GLN A N 1
ATOM 927 C CA . GLN A 1 116 ? -28.575 -18.108 5.062 1.00 55.73 203 GLN A CA 1
ATOM 928 C C . GLN A 1 116 ? -27.860 -19.409 5.430 1.00 56.22 203 GLN A C 1
ATOM 929 O O . GLN A 1 116 ? -26.685 -19.570 5.119 1.00 56.47 203 GLN A O 1
ATOM 935 N N . THR A 1 117 ? -28.541 -20.315 6.124 1.00 56.83 204 THR A N 1
ATOM 936 C CA . THR A 1 117 ? -28.014 -21.669 6.324 1.00 57.44 204 THR A CA 1
ATOM 937 C C . THR A 1 117 ? -29.001 -22.684 5.763 1.00 57.69 204 THR A C 1
ATOM 938 O O . THR A 1 117 ? -29.661 -22.424 4.756 1.00 57.69 204 THR A O 1
ATOM 942 N N . ASP A 1 118 ? -29.091 -23.843 6.413 1.00 58.28 205 ASP A N 1
ATOM 943 C CA . ASP A 1 118 ? -30.059 -24.889 6.045 1.00 58.43 205 ASP A CA 1
ATOM 944 C C . ASP A 1 118 ? -30.567 -25.688 7.248 1.00 58.31 205 ASP A C 1
ATOM 945 O O . ASP A 1 118 ? -31.704 -25.508 7.685 1.00 58.17 205 ASP A O 1
ATOM 950 N N . LYS B 1 1 ? -19.058 24.060 -21.974 1.00 52.64 88 LYS B N 1
ATOM 951 C CA . LYS B 1 1 ? -19.197 23.278 -20.711 1.00 52.78 88 LYS B CA 1
ATOM 952 C C . LYS B 1 1 ? -18.169 22.160 -20.608 1.00 52.56 88 LYS B C 1
ATOM 953 O O . LYS B 1 1 ? -17.535 21.993 -19.567 1.00 52.58 88 LYS B O 1
ATOM 959 N N . PHE B 1 2 ? -18.037 21.385 -21.687 1.00 52.33 89 PHE B N 1
ATOM 960 C CA . PHE B 1 2 ? -17.031 20.329 -21.788 1.00 51.84 89 PHE B CA 1
ATOM 961 C C . PHE B 1 2 ? -16.154 20.594 -23.000 1.00 51.65 89 PHE B C 1
ATOM 962 O O . PHE B 1 2 ? -15.242 21.418 -22.934 1.00 51.81 89 PHE B O 1
ATOM 970 N N . GLY B 1 3 ? -16.420 19.890 -24.100 1.00 51.25 90 GLY B N 1
ATOM 971 C CA . GLY B 1 3 ? -15.829 20.234 -25.388 1.00 50.66 90 GLY B CA 1
ATOM 972 C C . GLY B 1 3 ? -14.776 19.327 -25.993 1.00 50.42 90 GLY B C 1
ATOM 973 O O . GLY B 1 3 ? -14.587 19.348 -27.209 1.00 50.25 90 GLY B O 1
ATOM 974 N N . GLU B 1 4 ? -14.078 18.556 -25.158 1.00 50.14 91 GLU B N 1
ATOM 975 C CA . GLU B 1 4 ? -13.022 17.644 -25.630 1.00 49.80 91 GLU B CA 1
ATOM 976 C C . GLU B 1 4 ? -13.242 16.212 -25.161 1.00 49.38 91 GLU B C 1
ATOM 977 O O . GLU B 1 4 ? -13.821 15.979 -24.102 1.00 49.34 91 GLU B O 1
ATOM 983 N N . LEU B 1 5 ? -12.791 15.251 -25.946 1.00 48.95 92 LEU B N 1
ATOM 984 C CA . LEU B 1 5 ? -12.850 13.850 -25.561 1.00 48.42 92 LEU B CA 1
ATOM 985 C C . LEU B 1 5 ? -11.732 13.537 -24.593 1.00 48.13 92 LEU B C 1
ATOM 986 O O . LEU B 1 5 ? -10.578 13.830 -24.866 1.00 47.90 92 LEU B O 1
ATOM 991 N N . ARG B 1 6 ? -12.078 12.942 -23.456 1.00 47.67 93 ARG B N 1
ATOM 992 C CA . ARG B 1 6 ? -11.094 12.730 -22.406 1.00 47.43 93 ARG B CA 1
ATOM 993 C C . ARG B 1 6 ? -10.882 11.278 -21.994 1.00 46.69 93 ARG B C 1
ATOM 994 O O . ARG B 1 6 ? -11.819 10.526 -21.862 1.00 46.76 93 ARG B O 1
ATOM 1002 N N . GLU B 1 7 ? -9.624 10.902 -21.821 1.00 45.71 94 GLU B N 1
ATOM 1003 C CA . GLU B 1 7 ? -9.233 9.589 -21.357 1.00 44.89 94 GLU B CA 1
ATOM 1004 C C . GLU B 1 7 ? -9.449 9.485 -19.854 1.00 44.27 94 GLU B C 1
ATOM 1005 O O . GLU B 1 7 ? -9.042 10.378 -19.108 1.00 44.09 94 GLU B O 1
ATOM 1011 N N . ILE B 1 8 ? -10.105 8.406 -19.423 1.00 43.42 95 ILE B N 1
ATOM 1012 C CA . ILE B 1 8 ? -10.217 8.081 -17.999 1.00 42.58 95 ILE B CA 1
ATOM 1013 C C . ILE B 1 8 ? -9.780 6.641 -17.709 1.00 42.26 95 ILE B C 1
ATOM 1014 O O . ILE B 1 8 ? -9.721 5.823 -18.620 1.00 42.50 95 ILE B O 1
ATOM 1019 N N . SER B 1 9 ? -9.456 6.342 -16.452 1.00 41.66 96 SER B N 1
ATOM 1020 C CA . SER B 1 9 ? -9.127 4.980 -16.035 1.00 41.08 96 SER B CA 1
ATOM 1021 C C . SER B 1 9 ? -10.365 4.279 -15.490 1.00 40.66 96 SER B C 1
ATOM 1022 O O . SER B 1 9 ? -11.448 4.866 -15.444 1.00 40.76 96 SER B O 1
ATOM 1025 N N . GLY B 1 10 ? -10.201 3.028 -15.065 1.00 40.03 97 GLY B N 1
ATOM 1026 C CA . GLY B 1 10 ? -11.303 2.262 -14.493 1.00 39.02 97 GLY B CA 1
ATOM 1027 C C . GLY B 1 10 ? -11.838 2.870 -13.214 1.00 38.33 97 GLY B C 1
ATOM 1028 O O . GLY B 1 10 ? -13.040 2.979 -13.034 1.00 38.33 97 GLY B O 1
ATOM 1029 N N . ASN B 1 11 ? -10.942 3.278 -12.324 1.00 37.62 98 ASN B N 1
ATOM 1030 C CA . ASN B 1 11 ? -11.361 3.859 -11.051 1.00 37.02 98 ASN B CA 1
ATOM 1031 C C . ASN B 1 11 ? -11.892 5.284 -11.138 1.00 36.57 98 ASN B C 1
ATOM 1032 O O . ASN B 1 11 ? -12.289 5.869 -10.132 1.00 36.77 98 ASN B O 1
ATOM 1037 N N . GLN B 1 12 ? -11.902 5.844 -12.342 1.00 35.97 99 GLN B N 1
ATOM 1038 C CA . GLN B 1 12 ? -12.528 7.143 -12.563 1.00 35.07 99 GLN B CA 1
ATOM 1039 C C . GLN B 1 12 ? -13.884 6.987 -13.231 1.00 34.89 99 GLN B C 1
ATOM 1040 O O . GLN B 1 12 ? -14.611 7.967 -13.390 1.00 34.80 99 GLN B O 1
ATOM 1046 N N . TYR B 1 13 ? -14.224 5.749 -13.599 1.00 34.68 100 TYR B N 1
ATOM 1047 C CA . TYR B 1 13 ? -15.507 5.437 -14.225 1.00 34.61 100 TYR B CA 1
ATOM 1048 C C . TYR B 1 13 ? -16.675 5.889 -13.364 1.00 34.69 100 TYR B C 1
ATOM 1049 O O . TYR B 1 13 ? -17.534 6.621 -13.833 1.00 34.56 100 TYR B O 1
ATOM 1058 N N . VAL B 1 14 ? -16.693 5.451 -12.108 1.00 35.07 101 VAL B N 1
ATOM 1059 C CA . VAL B 1 14 ? -17.798 5.742 -11.204 1.00 35.21 101 VAL B CA 1
ATOM 1060 C C . VAL B 1 14 ? -17.990 7.251 -11.050 1.00 35.76 101 VAL B C 1
ATOM 1061 O O . VAL B 1 14 ? -19.118 7.744 -11.108 1.00 36.08 101 VAL B O 1
ATOM 1065 N N . ASN B 1 15 ? -16.893 7.985 -10.881 1.00 36.29 102 ASN B N 1
ATOM 1066 C CA . ASN B 1 15 ? -16.988 9.426 -10.658 1.00 36.82 102 ASN B CA 1
ATOM 1067 C C . ASN B 1 15 ? -17.462 10.153 -11.901 1.00 37.43 102 ASN B C 1
ATOM 1068 O O . ASN B 1 15 ? -18.408 10.933 -11.840 1.00 37.86 102 ASN B O 1
ATOM 1073 N N . GLU B 1 16 ? -16.811 9.861 -13.026 1.00 37.98 103 GLU B N 1
ATOM 1074 C CA . GLU B 1 16 ? -17.020 10.564 -14.294 1.00 38.41 103 GLU B CA 1
ATOM 1075 C C . GLU B 1 16 ? -18.287 10.186 -15.050 1.00 38.41 103 GLU B C 1
ATOM 1076 O O . GLU B 1 16 ? -18.772 10.973 -15.859 1.00 38.54 103 GLU B O 1
ATOM 1082 N N . VAL B 1 17 ? -18.802 8.981 -14.824 1.00 38.63 104 VAL B N 1
ATOM 1083 C CA . VAL B 1 17 ? -19.896 8.458 -15.651 1.00 38.75 104 VAL B CA 1
ATOM 1084 C C . VAL B 1 17 ? -21.183 8.212 -14.850 1.00 39.38 104 VAL B C 1
ATOM 1085 O O . VAL B 1 17 ? -22.241 8.765 -15.172 1.00 39.25 104 VAL B O 1
ATOM 1089 N N . THR B 1 18 ? -21.078 7.395 -13.805 1.00 40.12 105 THR B N 1
ATOM 1090 C CA . THR B 1 18 ? -22.225 7.022 -12.988 1.00 41.03 105 THR B CA 1
ATOM 1091 C C . THR B 1 18 ? -22.677 8.182 -12.121 1.00 41.56 105 THR B C 1
ATOM 1092 O O . THR B 1 18 ? -23.862 8.321 -11.840 1.00 41.75 105 THR B O 1
ATOM 1096 N N . ASN B 1 19 ? -21.728 9.013 -11.702 1.00 42.32 106 ASN B N 1
ATOM 1097 C CA . ASN B 1 19 ? -22.034 10.143 -10.828 1.00 42.92 106 ASN B CA 1
ATOM 1098 C C . ASN B 1 19 ? -21.849 11.483 -11.527 1.00 43.27 106 ASN B C 1
ATOM 1099 O O . ASN B 1 19 ? -21.596 12.502 -10.888 1.00 43.40 106 ASN B O 1
ATOM 1104 N N . ALA B 1 20 ? -21.986 11.474 -12.847 1.00 43.89 107 ALA B N 1
ATOM 1105 C CA . ALA B 1 20 ? -21.827 12.681 -13.648 1.00 44.24 107 ALA B CA 1
ATOM 1106 C C . ALA B 1 20 ? -22.900 13.685 -13.284 1.00 44.57 107 ALA B C 1
ATOM 1107 O O . ALA B 1 20 ? -23.989 13.308 -12.846 1.00 44.40 107 ALA B O 1
ATOM 1109 N N . GLU B 1 21 ? -22.573 14.961 -13.476 1.00 45.14 108 GLU B N 1
ATOM 1110 C CA . GLU B 1 21 ? -23.489 16.061 -13.213 1.00 45.83 108 GLU B CA 1
ATOM 1111 C C . GLU B 1 21 ? -24.912 15.715 -13.631 1.00 45.55 108 GLU B C 1
ATOM 1112 O O . GLU B 1 21 ? -25.144 15.191 -14.722 1.00 45.56 108 GLU B O 1
ATOM 1118 N N . GLU B 1 22 ? -25.860 16.024 -12.751 1.00 45.32 109 GLU B N 1
ATOM 1119 C CA . GLU B 1 22 ? -27.269 15.731 -12.983 1.00 44.97 109 GLU B CA 1
ATOM 1120 C C . GLU B 1 22 ? -27.792 16.310 -14.296 1.00 44.61 109 GLU B C 1
ATOM 1121 O O . GLU B 1 22 ? -27.670 17.511 -14.555 1.00 44.47 109 GLU B O 1
ATOM 1127 N N . ASP B 1 23 ? -28.374 15.435 -15.111 1.00 44.05 110 ASP B N 1
ATOM 1128 C CA . ASP B 1 23 ? -29.016 15.817 -16.365 1.00 43.70 110 ASP B CA 1
ATOM 1129 C C . ASP B 1 23 ? -28.068 15.910 -17.542 1.00 43.00 110 ASP B C 1
ATOM 1130 O O . ASP B 1 23 ? -28.470 16.331 -18.628 1.00 42.88 110 ASP B O 1
ATOM 1135 N N . VAL B 1 24 ? -26.816 15.527 -17.327 1.00 42.19 111 VAL B N 1
ATOM 1136 C CA . VAL B 1 24 ? -25.811 15.584 -18.379 1.00 41.63 111 VAL B CA 1
ATOM 1137 C C . VAL B 1 24 ? -25.688 14.216 -19.057 1.00 41.29 111 VAL B C 1
ATOM 1138 O O . VAL B 1 24 ? -25.628 13.178 -18.387 1.00 41.38 111 VAL B O 1
ATOM 1142 N N . TRP B 1 25 ? -25.675 14.219 -20.388 1.00 40.45 112 TRP B N 1
ATOM 1143 C CA . TRP B 1 25 ? -25.457 12.999 -21.142 1.00 39.50 112 TRP B CA 1
ATOM 1144 C C . TRP B 1 25 ? -23.969 12.715 -21.161 1.00 39.28 112 TRP B C 1
ATOM 1145 O O . TRP B 1 25 ? -23.167 13.613 -21.432 1.00 39.36 112 TRP B O 1
ATOM 1156 N N . VAL B 1 26 ? -23.608 11.471 -20.842 1.00 38.80 113 VAL B N 1
ATOM 1157 C CA . VAL B 1 26 ? -22.227 11.027 -20.908 1.00 38.05 113 VAL B CA 1
ATOM 1158 C C . VAL B 1 26 ? -22.150 9.938 -21.951 1.00 38.01 113 VAL B C 1
ATOM 1159 O O . VAL B 1 26 ? -22.968 9.015 -21.963 1.00 37.85 113 VAL B O 1
ATOM 1163 N N . ILE B 1 27 ? -21.176 10.084 -22.841 1.00 37.95 114 ILE B N 1
ATOM 1164 C CA . ILE B 1 27 ? -20.880 9.106 -23.869 1.00 38.05 114 ILE B CA 1
ATOM 1165 C C . ILE B 1 27 ? -19.497 8.554 -23.545 1.00 38.30 114 ILE B C 1
ATOM 1166 O O . ILE B 1 27 ? -18.482 9.262 -23.685 1.00 38.65 114 ILE B O 1
ATOM 1171 N N . ILE B 1 28 ? -19.459 7.311 -23.069 1.00 38.05 115 ILE B N 1
ATOM 1172 C CA . ILE B 1 28 ? -18.196 6.640 -22.794 1.00 37.83 115 ILE B CA 1
ATOM 1173 C C . ILE B 1 28 ? -17.933 5.589 -23.869 1.00 37.88 115 ILE B C 1
ATOM 1174 O O . ILE B 1 28 ? -18.809 4.769 -24.160 1.00 37.84 115 ILE B O 1
ATOM 1179 N N . HIS B 1 29 ? -16.742 5.663 -24.472 1.00 37.97 116 HIS B N 1
ATOM 1180 C CA . HIS B 1 29 ? -16.252 4.678 -25.426 1.00 38.03 116 HIS B CA 1
ATOM 1181 C C . HIS B 1 29 ? -15.245 3.776 -24.720 1.00 38.61 116 HIS B C 1
ATOM 1182 O O . HIS B 1 29 ? -14.155 4.216 -24.328 1.00 38.89 116 HIS B O 1
ATOM 1189 N N . LEU B 1 30 ? -15.639 2.523 -24.527 1.00 38.97 117 LEU B N 1
ATOM 1190 C CA . LEU B 1 30 ? -14.751 1.495 -24.002 1.00 39.24 117 LEU B CA 1
ATOM 1191 C C . LEU B 1 30 ? -13.993 0.866 -25.168 1.00 39.51 117 LEU B C 1
ATOM 1192 O O . LEU B 1 30 ? -14.601 0.290 -26.079 1.00 39.48 117 LEU B O 1
ATOM 1197 N N . TYR B 1 31 ? -12.668 0.994 -25.147 1.00 39.87 118 TYR B N 1
ATOM 1198 C CA . TYR B 1 31 ? -11.853 0.683 -26.324 1.00 39.83 118 TYR B CA 1
ATOM 1199 C C . TYR B 1 31 ? -10.486 0.043 -26.040 1.00 40.43 118 TYR B C 1
ATOM 1200 O O . TYR B 1 31 ? -10.021 0.005 -24.899 1.00 40.39 118 TYR B O 1
ATOM 1209 N N . ARG B 1 32 ? -9.876 -0.476 -27.106 1.00 41.04 119 ARG B N 1
ATOM 1210 C CA . ARG B 1 32 ? -8.469 -0.866 -27.148 0.50 41.69 119 ARG B CA 1
ATOM 1211 C C . ARG B 1 32 ? -7.873 -0.349 -28.456 1.00 42.26 119 ARG B C 1
ATOM 1212 O O . ARG B 1 32 ? -8.489 -0.498 -29.514 1.00 42.55 119 ARG B O 1
ATOM 1220 N N . SER B 1 33 ? -6.679 0.247 -28.388 1.00 42.89 120 SER B N 1
ATOM 1221 C CA . SER B 1 33 ? -5.997 0.800 -29.581 1.00 43.28 120 SER B CA 1
ATOM 1222 C C . SER B 1 33 ? -5.621 -0.227 -30.650 1.00 43.42 120 SER B C 1
ATOM 1223 O O . SER B 1 33 ? -5.268 0.136 -31.781 1.00 43.54 120 SER B O 1
ATOM 1226 N N . SER B 1 34 ? -5.720 -1.504 -30.278 1.00 43.65 121 SER B N 1
ATOM 1227 C CA . SER B 1 34 ? -5.332 -2.638 -31.122 1.00 43.54 121 SER B CA 1
ATOM 1228 C C . SER B 1 34 ? -6.378 -2.910 -32.194 1.00 43.64 121 SER B C 1
ATOM 1229 O O . SER B 1 34 ? -6.117 -3.634 -33.153 1.00 43.69 121 SER B O 1
ATOM 1232 N N . ILE B 1 35 ? -7.561 -2.321 -32.015 1.00 43.84 122 ILE B N 1
ATOM 1233 C CA . ILE B 1 35 ? -8.725 -2.576 -32.874 1.00 43.85 122 ILE B CA 1
ATOM 1234 C C . ILE B 1 35 ? -9.049 -1.349 -33.735 1.00 43.86 122 ILE B C 1
ATOM 1235 O O . ILE B 1 35 ? -9.488 -0.322 -33.203 1.00 44.08 122 ILE B O 1
ATOM 1240 N N . PRO B 1 36 ? -8.809 -1.448 -35.065 1.00 43.63 123 PRO B N 1
ATOM 1241 C CA . PRO B 1 36 ? -8.968 -0.324 -36.001 1.00 43.38 123 PRO B CA 1
ATOM 1242 C C . PRO B 1 36 ? -10.254 0.474 -35.795 1.00 42.99 123 PRO B C 1
ATOM 1243 O O . PRO B 1 36 ? -10.203 1.696 -35.664 1.00 42.95 123 PRO B O 1
ATOM 1247 N N . MET B 1 37 ? -11.389 -0.213 -35.748 1.00 42.71 124 MET B N 1
ATOM 1248 C CA . MET B 1 37 ? -12.671 0.441 -35.470 1.00 42.49 124 MET B CA 1
ATOM 1249 C C . MET B 1 37 ? -12.598 1.414 -34.288 1.00 42.46 124 MET B C 1
ATOM 1250 O O . MET B 1 37 ? -13.153 2.509 -34.363 1.00 42.71 124 MET B O 1
ATOM 1255 N N . CYS B 1 38 ? -11.916 1.016 -33.212 1.00 42.15 125 CYS B N 1
ATOM 1256 C CA . CYS B 1 38 ? -11.769 1.860 -32.020 1.00 42.04 125 CYS B CA 1
ATOM 1257 C C . CYS B 1 38 ? -10.989 3.133 -32.322 1.00 41.96 125 CYS B C 1
ATOM 1258 O O . CYS B 1 38 ? -11.427 4.240 -31.963 1.00 41.66 125 CYS B O 1
ATOM 1261 N N . LEU B 1 39 ? -9.843 2.963 -32.988 1.00 41.81 126 LEU B N 1
ATOM 1262 C CA . LEU B 1 39 ? -9.046 4.083 -33.476 1.00 41.60 126 LEU B CA 1
ATOM 1263 C C . LEU B 1 39 ? -9.915 5.067 -34.257 1.00 41.46 126 LEU B C 1
ATOM 1264 O O . LEU B 1 39 ? -9.848 6.271 -34.020 1.00 41.75 126 LEU B O 1
ATOM 1269 N N . LEU B 1 40 ? -10.744 4.534 -35.158 1.00 40.98 127 LEU B N 1
ATOM 1270 C CA . LEU B 1 40 ? -11.618 5.333 -36.012 1.00 40.47 127 LEU B CA 1
ATOM 1271 C C . LEU B 1 40 ? -12.730 6.018 -35.235 1.00 40.38 127 LEU B C 1
ATOM 1272 O O . LEU B 1 40 ? -13.122 7.135 -35.563 1.00 40.23 127 LEU B O 1
ATOM 1277 N N . VAL B 1 41 ? -13.249 5.343 -34.215 1.00 40.46 128 VAL B N 1
ATOM 1278 C CA . VAL B 1 41 ? -14.406 5.850 -33.474 1.00 40.60 128 VAL B CA 1
ATOM 1279 C C . VAL B 1 41 ? -13.988 7.028 -32.594 1.00 40.82 128 VAL B C 1
ATOM 1280 O O . VAL B 1 41 ? -14.702 8.027 -32.490 1.00 40.82 128 VAL B O 1
ATOM 1284 N N . ASN B 1 42 ? -12.806 6.918 -31.997 1.00 41.11 129 ASN B N 1
ATOM 1285 C CA . ASN B 1 42 ? -12.231 8.022 -31.244 1.00 41.25 129 ASN B CA 1
ATOM 1286 C C . ASN B 1 42 ? -12.011 9.263 -32.106 1.00 41.36 129 ASN B C 1
ATOM 1287 O O . ASN B 1 42 ? -12.121 10.382 -31.606 1.00 41.17 129 ASN B O 1
ATOM 1292 N N . GLN B 1 43 ? -11.707 9.059 -33.391 1.00 41.57 130 GLN B N 1
ATOM 1293 C CA . GLN B 1 43 ? -11.498 10.170 -34.330 1.00 42.12 130 GLN B CA 1
ATOM 1294 C C . GLN B 1 43 ? -12.770 10.995 -34.435 1.00 41.79 130 GLN B C 1
ATOM 1295 O O . GLN B 1 43 ? -12.734 12.225 -34.307 1.00 41.63 130 GLN B O 1
ATOM 1301 N N . HIS B 1 44 ? -13.883 10.296 -34.670 1.00 41.55 131 HIS B N 1
ATOM 1302 C CA . HIS B 1 44 ? -15.205 10.907 -34.761 1.00 41.41 131 HIS B CA 1
ATOM 1303 C C . HIS B 1 44 ? -15.614 11.547 -33.446 1.00 41.56 131 HIS B C 1
ATOM 1304 O O . HIS B 1 44 ? -16.145 12.661 -33.440 1.00 41.71 131 HIS B O 1
ATOM 1311 N N . LEU B 1 45 ? -15.362 10.840 -32.339 1.00 41.53 132 LEU B N 1
ATOM 1312 C CA . LEU B 1 45 ? -15.796 11.287 -31.018 1.00 41.41 132 LEU B CA 1
ATOM 1313 C C . LEU B 1 45 ? -15.030 12.511 -30.531 1.00 41.62 132 LEU B C 1
ATOM 1314 O O . LEU B 1 45 ? -15.554 13.290 -29.731 1.00 41.67 132 LEU B O 1
ATOM 1319 N N . SER B 1 46 ? -13.804 12.682 -31.028 1.00 41.64 133 SER B N 1
ATOM 1320 C CA . SER B 1 46 ? -12.999 13.860 -30.732 1.00 41.70 133 SER B CA 1
ATOM 1321 C C . SER B 1 46 ? -13.628 15.070 -31.380 1.00 41.86 133 SER B C 1
ATOM 1322 O O . SER B 1 46 ? -13.783 16.119 -30.749 1.00 42.26 133 SER B O 1
ATOM 1325 N N . LEU B 1 47 ? -13.985 14.902 -32.649 1.00 41.94 134 LEU B N 1
ATOM 1326 C CA . LEU B 1 47 ? -14.639 15.931 -33.447 1.00 41.96 134 LEU B CA 1
ATOM 1327 C C . LEU B 1 47 ? -16.016 16.270 -32.898 1.00 42.24 134 LEU B C 1
ATOM 1328 O O . LEU B 1 47 ? -16.390 17.445 -32.851 1.00 42.52 134 LEU B O 1
ATOM 1333 N N . LEU B 1 48 ? -16.764 15.246 -32.492 1.00 42.38 135 LEU B N 1
ATOM 1334 C CA . LEU B 1 48 ? -18.128 15.430 -32.005 1.00 42.68 135 LEU B CA 1
ATOM 1335 C C . LEU B 1 48 ? -18.132 16.127 -30.659 1.00 42.93 135 LEU B C 1
ATOM 1336 O O . LEU B 1 48 ? -18.985 16.962 -30.386 1.00 43.11 135 LEU B O 1
ATOM 1341 N N . ALA B 1 49 ? -17.168 15.785 -29.820 1.00 43.23 136 ALA B N 1
ATOM 1342 C CA . ALA B 1 49 ? -17.011 16.462 -28.551 1.00 43.61 136 ALA B CA 1
ATOM 1343 C C . ALA B 1 49 ? -17.108 17.978 -28.749 1.00 43.88 136 ALA B C 1
ATOM 1344 O O . ALA B 1 49 ? -17.928 18.635 -28.116 1.00 44.02 136 ALA B O 1
ATOM 1346 N N . ARG B 1 50 ? -16.293 18.510 -29.656 1.00 44.14 137 ARG B N 1
ATOM 1347 C CA . ARG B 1 50 ? -16.214 19.944 -29.920 1.00 44.41 137 ARG B CA 1
ATOM 1348 C C . ARG B 1 50 ? -17.525 20.525 -30.441 1.00 44.20 137 ARG B C 1
ATOM 1349 O O . ARG B 1 50 ? -17.877 21.655 -30.119 1.00 44.26 137 ARG B O 1
ATOM 1357 N N . LYS B 1 51 ? -18.248 19.733 -31.225 1.00 44.13 138 LYS B N 1
ATOM 1358 C CA . LYS B 1 51 ? -19.526 20.142 -31.797 1.00 44.17 138 LYS B CA 1
ATOM 1359 C C . LYS B 1 51 ? -20.664 20.160 -30.776 1.00 44.19 138 LYS B C 1
ATOM 1360 O O . LYS B 1 51 ? -21.620 20.924 -30.913 1.00 44.17 138 LYS B O 1
ATOM 1366 N N . PHE B 1 52 ? -20.566 19.316 -29.758 1.00 44.15 139 PHE B N 1
ATOM 1367 C CA . PHE B 1 52 ? -21.596 19.259 -28.720 1.00 44.32 139 PHE B CA 1
ATOM 1368 C C . PHE B 1 52 ? -20.974 19.367 -27.333 1.00 44.38 139 PHE B C 1
ATOM 1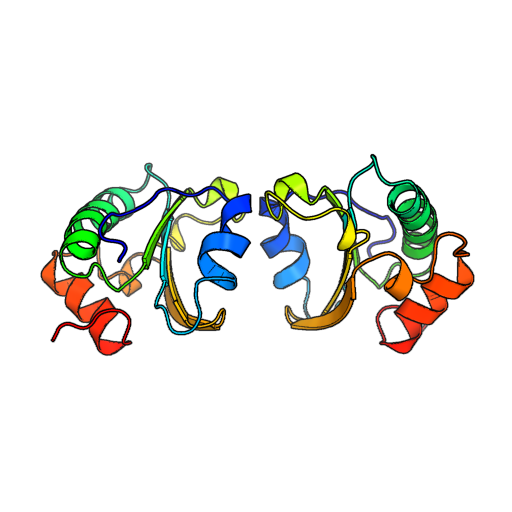369 O O . PHE B 1 52 ? -20.887 18.366 -26.607 1.00 44.57 139 PHE B O 1
ATOM 1377 N N . PRO B 1 53 ? -20.535 20.592 -26.961 1.00 44.14 140 PRO B N 1
ATOM 1378 C CA . PRO B 1 53 ? -19.851 20.833 -25.688 1.00 43.85 140 PRO B CA 1
ATOM 1379 C C . PRO B 1 53 ? -20.756 20.627 -24.469 1.00 43.62 140 PRO B C 1
ATOM 1380 O O . PRO B 1 53 ? -20.259 20.566 -23.339 1.00 43.81 140 PRO B O 1
ATOM 1384 N N . GLU B 1 54 ? -22.065 20.530 -24.706 1.00 43.08 141 GLU B N 1
ATOM 1385 C CA . GLU B 1 54 ? -23.039 20.230 -23.659 1.00 42.47 141 GLU B CA 1
ATOM 1386 C C . GLU B 1 54 ? -22.966 18.772 -23.202 1.00 41.63 141 GLU B C 1
ATOM 1387 O O . GLU B 1 54 ? -23.211 18.478 -22.032 1.00 41.59 141 GLU B O 1
ATOM 1393 N N . THR B 1 55 ? -22.642 17.867 -24.123 1.00 40.59 142 THR B N 1
ATOM 1394 C CA . THR B 1 55 ? -22.511 16.446 -23.802 1.00 39.62 142 THR B CA 1
ATOM 1395 C C . THR B 1 55 ? -21.110 16.101 -23.308 1.00 39.13 142 THR B C 1
ATOM 1396 O O . THR B 1 55 ? -20.107 16.548 -23.867 1.00 39.00 142 THR B O 1
ATOM 1400 N N . LYS B 1 56 ? -21.049 15.294 -22.258 1.00 38.71 143 LYS B N 1
ATOM 1401 C CA . LYS B 1 56 ? -19.775 14.811 -21.757 1.00 38.36 143 LYS B CA 1
ATOM 1402 C C . LYS B 1 56 ? -19.344 13.626 -22.595 1.00 38.26 143 LYS B C 1
ATOM 1403 O O . LYS B 1 56 ? -20.121 12.696 -22.803 1.00 38.16 143 LYS B O 1
ATOM 1409 N N . PHE B 1 57 ? -18.106 13.695 -23.083 1.00 38.23 144 PHE B N 1
ATOM 1410 C CA . PHE B 1 57 ? -17.499 12.679 -23.936 1.00 38.16 144 PHE B CA 1
ATOM 1411 C C . PHE B 1 57 ? -16.248 12.150 -23.250 1.00 38.24 144 PHE B C 1
ATOM 1412 O O . PHE B 1 57 ? -15.291 12.898 -23.073 1.00 38.61 144 PHE B O 1
ATOM 1420 N N . VAL B 1 58 ? -16.245 10.876 -22.866 1.00 38.28 145 VAL B N 1
ATOM 1421 C CA . VAL B 1 58 ? -15.031 10.249 -22.316 1.00 38.17 145 VAL B CA 1
ATOM 1422 C C . VAL B 1 58 ? -14.692 8.942 -23.037 1.00 38.36 145 VAL B C 1
ATOM 1423 O O . VAL B 1 58 ? -15.569 8.294 -23.630 1.00 38.17 145 VAL B O 1
ATOM 1427 N N . LYS B 1 59 ? -13.411 8.580 -23.003 1.00 38.25 146 LYS B N 1
ATOM 1428 C CA . LYS B 1 59 ? -12.958 7.316 -23.558 1.00 38.21 146 LYS B CA 1
ATOM 1429 C C . LYS B 1 59 ? -12.039 6.607 -22.564 1.00 38.42 146 LYS B C 1
ATOM 1430 O O . LYS B 1 59 ? -11.325 7.255 -21.781 1.00 37.94 146 LYS B O 1
ATOM 1436 N N . ALA B 1 60 ? -12.076 5.277 -22.584 1.00 38.67 147 ALA B N 1
ATOM 1437 C CA . ALA B 1 60 ? -11.281 4.482 -21.650 1.00 39.11 147 ALA B CA 1
ATOM 1438 C C . ALA B 1 60 ? -10.935 3.110 -22.197 1.00 39.48 147 ALA B C 1
ATOM 1439 O O . ALA B 1 60 ? -11.764 2.449 -22.827 1.00 39.72 147 ALA B O 1
ATOM 1441 N N . ILE B 1 61 ? -9.698 2.700 -21.943 1.00 39.75 148 ILE B N 1
ATOM 1442 C CA . ILE B 1 61 ? -9.184 1.413 -22.371 1.00 40.05 148 ILE B CA 1
ATOM 1443 C C . ILE B 1 61 ? -9.779 0.333 -21.464 1.00 40.44 148 ILE B C 1
ATOM 1444 O O . ILE B 1 61 ? -9.454 0.290 -20.273 1.00 40.90 148 ILE B O 1
ATOM 1449 N N . VAL B 1 62 ? -10.640 -0.529 -22.019 1.00 40.58 149 VAL B N 1
ATOM 1450 C CA . VAL B 1 62 ? -11.358 -1.557 -21.224 1.00 40.84 149 VAL B CA 1
ATOM 1451 C C . VAL B 1 62 ? -10.517 -2.363 -20.249 1.00 41.59 149 VAL B C 1
ATOM 1452 O O . VAL B 1 62 ? -11.011 -2.779 -19.191 1.00 42.00 149 VAL B O 1
ATOM 1456 N N . ASN B 1 63 ? -9.260 -2.609 -20.613 1.00 41.91 150 ASN B N 1
ATOM 1457 C CA . ASN B 1 63 ? -8.366 -3.401 -19.784 1.00 42.14 150 ASN B CA 1
ATOM 1458 C C . ASN B 1 63 ? -8.271 -2.890 -18.360 1.00 41.95 150 ASN B C 1
ATOM 1459 O O . ASN B 1 63 ? -8.002 -3.662 -17.447 1.00 42.46 150 ASN B O 1
ATOM 1464 N N . SER B 1 64 ? -8.493 -1.593 -18.166 1.00 41.57 151 SER B N 1
ATOM 1465 C CA . SER B 1 64 ? -8.498 -1.036 -16.818 1.00 41.28 151 SER B CA 1
ATOM 1466 C C . SER B 1 64 ? -9.912 -0.738 -16.275 1.00 41.00 151 SER B C 1
ATOM 1467 O O . SER B 1 64 ? -10.051 -0.185 -15.187 1.00 41.14 151 SER B O 1
ATOM 1470 N N . CYS B 1 65 ? -10.945 -1.120 -17.024 1.00 40.56 152 CYS B N 1
ATOM 1471 C CA . CYS B 1 65 ? -12.326 -1.044 -16.547 1.00 40.40 152 CYS B CA 1
ATOM 1472 C C . CYS B 1 65 ? -12.886 -2.427 -16.247 1.00 40.46 152 CYS B C 1
ATOM 1473 O O . CYS B 1 65 ? -13.347 -2.680 -15.139 1.00 40.47 152 CYS B O 1
ATOM 1476 N N . ILE B 1 66 ? -12.880 -3.296 -17.259 1.00 40.49 153 ILE B N 1
ATOM 1477 C CA . ILE B 1 66 ? -13.304 -4.682 -17.123 1.00 40.41 153 ILE B CA 1
ATOM 1478 C C . ILE B 1 66 ? -12.211 -5.575 -17.682 1.00 40.65 153 ILE B C 1
ATOM 1479 O O . ILE B 1 66 ? -11.898 -5.516 -18.874 1.00 40.88 153 ILE B O 1
ATOM 1484 N N . GLN B 1 67 ? -11.649 -6.412 -16.820 1.00 40.56 154 GLN B N 1
ATOM 1485 C CA . GLN B 1 67 ? -10.616 -7.341 -17.219 1.00 40.73 154 GLN B CA 1
ATOM 1486 C C . GLN B 1 67 ? -11.170 -8.558 -17.976 1.00 40.86 154 GLN B C 1
ATOM 1487 O O . GLN B 1 67 ? -12.253 -9.070 -17.658 1.00 40.59 154 GLN B O 1
ATOM 1493 N N . HIS B 1 68 ? -10.390 -9.016 -18.958 1.00 41.16 155 HIS B N 1
ATOM 1494 C CA . HIS B 1 68 ? -10.710 -10.170 -19.831 1.00 41.40 155 HIS B CA 1
ATOM 1495 C C . HIS B 1 68 ? -11.854 -9.900 -20.816 1.00 41.28 155 HIS B C 1
ATOM 1496 O O . HIS B 1 68 ? -12.539 -10.824 -21.271 1.00 41.60 155 HIS B O 1
ATOM 1503 N N . TYR B 1 69 ? -12.023 -8.631 -21.162 1.00 40.92 156 TYR B N 1
ATOM 1504 C CA . TYR B 1 69 ? -13.062 -8.210 -22.080 1.00 40.95 156 TYR B CA 1
ATOM 1505 C C . TYR B 1 69 ? -12.756 -8.699 -23.491 1.00 40.97 156 TYR B C 1
ATOM 1506 O O . TYR B 1 69 ? -11.625 -8.587 -23.971 1.00 40.85 156 TYR B O 1
ATOM 1515 N N . HIS B 1 70 ? -13.778 -9.227 -24.149 1.00 41.02 157 HIS B N 1
ATOM 1516 C CA . HIS B 1 70 ? -13.613 -9.872 -25.443 1.00 41.23 157 HIS B CA 1
ATOM 1517 C C . HIS B 1 70 ? -13.643 -8.924 -26.641 1.00 40.84 157 HIS B C 1
ATOM 1518 O O . HIS B 1 70 ? -14.544 -8.087 -26.779 1.00 40.77 157 HIS B O 1
ATOM 1525 N N . ASP B 1 71 ? -12.647 -9.084 -27.506 1.00 40.36 158 ASP B N 1
ATOM 1526 C CA . ASP B 1 71 ? -12.529 -8.310 -28.731 1.00 40.07 158 ASP B CA 1
ATOM 1527 C C . ASP B 1 71 ? -13.862 -8.112 -29.447 1.00 39.89 158 ASP B C 1
ATOM 1528 O O . ASP B 1 71 ? -14.177 -7.001 -29.883 1.00 39.85 158 ASP B O 1
ATOM 1533 N N . ASN B 1 72 ? -14.643 -9.186 -29.551 1.00 39.54 159 ASN B N 1
ATOM 1534 C CA . ASN B 1 72 ? -15.937 -9.161 -30.233 1.00 39.52 159 ASN B CA 1
ATOM 1535 C C . ASN B 1 72 ? -17.005 -8.224 -29.632 1.00 39.44 159 ASN B C 1
ATOM 1536 O O . ASN B 1 72 ? -18.018 -7.926 -30.281 1.00 39.24 159 ASN B O 1
ATOM 1541 N N . CYS B 1 73 ? -16.769 -7.767 -28.401 1.00 39.26 160 CYS B N 1
ATOM 1542 C CA . CYS B 1 73 ? -17.621 -6.759 -27.763 1.00 39.01 160 CYS B CA 1
ATOM 1543 C C . CYS B 1 73 ? -17.114 -5.341 -28.013 1.00 38.84 160 CYS B C 1
ATOM 1544 O O . CYS B 1 73 ? -17.698 -4.371 -27.525 1.00 38.64 160 CYS B O 1
ATOM 1547 N N . LEU B 1 74 ? -16.021 -5.236 -28.768 1.00 38.59 161 LEU B N 1
ATOM 1548 C CA . LEU B 1 74 ? -15.441 -3.944 -29.120 1.00 38.29 161 LEU B CA 1
ATOM 1549 C C . LEU B 1 74 ? -15.801 -3.521 -30.560 1.00 38.13 161 LEU B C 1
ATOM 1550 O O . LEU B 1 74 ? -15.909 -4.367 -31.448 1.00 38.01 161 LEU B O 1
ATOM 1555 N N . PRO B 1 75 ? -16.017 -2.212 -30.783 1.00 38.09 162 PRO B N 1
ATOM 1556 C CA . PRO B 1 75 ? -15.983 -1.175 -29.754 1.00 38.06 162 PRO B CA 1
ATOM 1557 C C . PRO B 1 75 ? -17.232 -1.235 -28.895 1.00 38.15 162 PRO B C 1
ATOM 1558 O O . PRO B 1 75 ? -18.271 -1.749 -29.338 1.00 38.13 162 PRO B O 1
ATOM 1562 N N . THR B 1 76 ? -17.109 -0.739 -27.664 1.00 38.13 163 THR B N 1
ATOM 1563 C CA . THR B 1 76 ? -18.240 -0.556 -26.773 1.00 37.54 163 THR B CA 1
ATOM 1564 C C . THR B 1 76 ? -18.451 0.928 -26.521 1.00 37.29 163 THR B C 1
ATOM 1565 O O . THR B 1 76 ? -17.524 1.637 -26.112 1.00 37.07 163 THR B O 1
ATOM 1569 N N . ILE B 1 77 ? -19.674 1.388 -26.799 1.00 36.94 164 ILE B N 1
ATOM 1570 C CA . ILE B 1 77 ? -20.114 2.744 -26.486 1.00 35.94 164 ILE B CA 1
ATOM 1571 C C . ILE B 1 77 ? -21.346 2.643 -25.600 1.00 35.78 164 ILE B C 1
ATOM 1572 O O . ILE B 1 77 ? -22.353 2.048 -26.002 1.00 35.56 164 ILE B O 1
ATOM 1577 N N . PHE B 1 78 ? -21.253 3.200 -24.389 1.00 35.54 165 PHE B N 1
ATOM 1578 C CA . PHE B 1 78 ? -22.412 3.320 -23.505 1.00 35.37 165 PHE B CA 1
ATOM 1579 C C . PHE B 1 78 ? -22.842 4.769 -23.412 1.00 35.56 165 PHE B C 1
ATOM 1580 O O . PHE B 1 78 ? -22.000 5.664 -23.325 1.00 35.65 165 PHE B O 1
ATOM 1588 N N . VAL B 1 79 ? -24.155 4.989 -23.406 1.00 35.65 166 VAL B N 1
ATOM 1589 C CA . VAL B 1 79 ? -24.723 6.317 -23.222 1.00 35.76 166 VAL B CA 1
ATOM 1590 C C . VAL B 1 79 ? -25.409 6.365 -21.856 1.00 36.15 166 VAL B C 1
ATOM 1591 O O . VAL B 1 79 ? -26.231 5.508 -21.538 1.00 36.20 166 VAL B O 1
ATOM 1595 N N . TYR B 1 80 ? -25.059 7.373 -21.059 1.00 36.81 167 TYR B N 1
ATOM 1596 C CA . TYR B 1 80 ? -25.523 7.503 -19.674 1.00 37.46 167 TYR B CA 1
ATOM 1597 C C . TYR B 1 80 ? -26.181 8.850 -19.410 1.00 37.73 167 TYR B C 1
ATOM 1598 O O . TYR B 1 80 ? -25.701 9.882 -19.889 1.00 38.06 167 TYR B O 1
ATOM 1607 N N . LYS B 1 81 ? -27.257 8.838 -18.627 1.00 38.01 168 LYS B N 1
ATOM 1608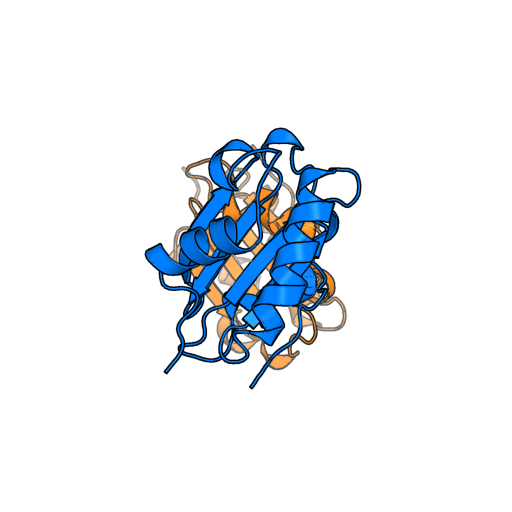 C CA . LYS B 1 81 ? -27.791 10.051 -18.003 1.00 38.10 168 LYS B CA 1
ATOM 1609 C C . LYS B 1 81 ? -28.230 9.725 -16.584 1.00 38.22 168 LYS B C 1
ATOM 1610 O O . LYS B 1 81 ? -28.951 8.745 -16.361 1.00 38.11 168 LYS B O 1
ATOM 1616 N N . ASN B 1 82 ? -27.781 10.544 -15.635 1.00 38.60 169 ASN B N 1
ATOM 1617 C CA . ASN B 1 82 ? -28.101 10.383 -14.204 1.00 39.03 169 ASN B CA 1
ATOM 1618 C C . ASN B 1 82 ? -27.746 9.007 -13.635 1.00 39.46 169 ASN B C 1
ATOM 1619 O O . ASN B 1 82 ? -28.454 8.479 -12.763 1.00 39.68 169 ASN B O 1
ATOM 1624 N N . GLY B 1 83 ? -26.655 8.431 -14.137 1.00 39.66 170 GLY B N 1
ATOM 1625 C CA . GLY B 1 83 ? -26.197 7.119 -13.700 1.00 40.02 170 GLY B CA 1
ATOM 1626 C C . GLY B 1 83 ? -26.924 5.936 -14.314 1.00 40.31 170 GLY B C 1
ATOM 1627 O O . GLY B 1 83 ? -26.644 4.788 -13.963 1.00 40.32 170 GLY B O 1
ATOM 1628 N N . GLN B 1 84 ? -27.851 6.203 -15.230 1.00 40.66 171 GLN B N 1
ATOM 1629 C CA . GLN B 1 84 ? -28.603 5.133 -15.889 1.00 41.10 171 GLN B CA 1
ATOM 1630 C C . GLN B 1 84 ? -28.192 4.996 -17.344 1.00 41.02 171 GLN B C 1
ATOM 1631 O O . GLN B 1 84 ? -27.925 5.999 -18.008 1.00 41.09 171 GLN B O 1
ATOM 1637 N N . ILE B 1 85 ? -28.146 3.757 -17.836 1.00 40.94 172 ILE B N 1
ATOM 1638 C CA . ILE B 1 85 ? -27.781 3.507 -19.229 1.00 40.76 172 ILE B CA 1
ATOM 1639 C C . ILE B 1 85 ? -28.973 3.789 -20.128 1.00 40.87 172 ILE B C 1
ATOM 1640 O O . ILE B 1 85 ? -30.046 3.209 -19.951 1.00 41.00 172 ILE B O 1
ATOM 1645 N N . GLU B 1 86 ? -28.781 4.698 -21.080 1.00 40.74 173 GLU B N 1
ATOM 1646 C CA . GLU B 1 86 ? -29.829 5.055 -22.026 1.00 40.66 173 GLU B CA 1
ATOM 1647 C C . GLU B 1 86 ? -29.710 4.236 -23.308 1.00 40.62 173 GLU B C 1
ATOM 1648 O O . GLU B 1 86 ? -30.717 3.811 -23.876 1.00 40.56 173 GLU B O 1
ATOM 1654 N N . ALA B 1 87 ? -28.475 4.017 -23.759 1.00 40.47 174 ALA B N 1
ATOM 1655 C CA . ALA B 1 87 ? -28.212 3.181 -24.929 1.00 40.04 174 ALA B CA 1
ATOM 1656 C C . ALA B 1 87 ? -26.899 2.422 -24.785 1.00 39.93 174 ALA B C 1
ATOM 1657 O O . ALA B 1 87 ? -25.958 2.909 -24.147 1.00 39.90 174 ALA B O 1
ATOM 1659 N N . LYS B 1 88 ? -26.850 1.232 -25.384 1.00 39.73 175 LYS B N 1
ATOM 1660 C CA . LYS B 1 88 ? -25.636 0.418 -25.436 1.00 39.62 175 LYS B CA 1
ATOM 1661 C C . LYS B 1 88 ? -25.318 0.099 -26.888 1.00 39.28 175 LYS B C 1
ATOM 1662 O O . LYS B 1 88 ? -26.202 -0.349 -27.615 1.00 39.57 175 LYS B O 1
ATOM 1668 N N . PHE B 1 89 ? -24.071 0.321 -27.309 1.00 38.75 176 PHE B N 1
ATOM 1669 C CA . PHE B 1 89 ? -23.606 -0.143 -28.616 1.00 38.29 176 PHE B CA 1
ATOM 1670 C C . PHE B 1 89 ? -22.368 -1.007 -28.439 1.00 38.50 176 PHE B C 1
ATOM 1671 O O . PHE B 1 89 ? -21.281 -0.488 -28.168 1.00 38.81 176 PHE B O 1
ATOM 1679 N N . ILE B 1 90 ? -22.539 -2.321 -28.599 1.00 38.23 177 ILE B N 1
ATOM 1680 C CA . ILE B 1 90 ? -21.479 -3.302 -28.354 1.00 38.18 177 ILE B CA 1
ATOM 1681 C C . ILE B 1 90 ? -21.076 -4.073 -29.625 1.00 38.49 177 ILE B C 1
ATOM 1682 O O . ILE B 1 90 ? -21.913 -4.726 -30.273 1.00 38.43 177 ILE B O 1
ATOM 1687 N N . GLY B 1 91 ? -19.793 -4.007 -29.975 1.00 38.37 178 GLY B N 1
ATOM 1688 C CA . GLY B 1 91 ? -19.299 -4.716 -31.148 1.00 38.47 178 GLY B CA 1
ATOM 1689 C C . GLY B 1 91 ? -19.472 -3.948 -32.451 1.00 38.86 178 GLY B C 1
ATOM 1690 O O . GLY B 1 91 ? -20.191 -2.934 -32.518 1.00 38.78 178 GLY B O 1
ATOM 1691 N N . ILE B 1 92 ? -18.809 -4.451 -33.493 1.00 38.83 179 ILE B N 1
ATOM 1692 C CA . ILE B 1 92 ? -18.680 -3.753 -34.769 1.00 38.76 179 ILE B CA 1
ATOM 1693 C C . ILE B 1 92 ? -20.026 -3.408 -35.384 1.00 38.89 179 ILE B C 1
ATOM 1694 O O . ILE B 1 92 ? -20.286 -2.258 -35.736 1.00 38.82 179 ILE B O 1
ATOM 1699 N N . ILE B 1 93 ? -20.879 -4.416 -35.491 1.00 39.23 180 ILE B N 1
ATOM 1700 C CA . ILE B 1 93 ? -22.180 -4.283 -36.125 1.00 39.76 180 ILE B CA 1
ATOM 1701 C C . ILE B 1 93 ? -23.011 -3.115 -35.545 1.00 40.13 180 ILE B C 1
ATOM 1702 O O . ILE B 1 93 ? -23.557 -2.306 -36.296 1.00 40.02 180 ILE B O 1
ATOM 1707 N N . GLU B 1 94 ? -23.042 -3.016 -34.212 1.00 40.69 181 GLU B N 1
ATOM 1708 C CA . GLU B 1 94 ? -23.834 -2.023 -33.478 1.00 41.06 181 GLU B CA 1
ATOM 1709 C C . GLU B 1 94 ? -23.235 -0.626 -33.495 1.00 41.15 181 GLU B C 1
ATOM 1710 O O . GLU B 1 94 ? -23.962 0.368 -33.526 1.00 41.18 181 GLU B O 1
ATOM 1716 N N . CYS B 1 95 ? -21.913 -0.547 -33.462 1.00 41.52 182 CYS B N 1
ATOM 1717 C CA . CYS B 1 95 ? -21.247 0.740 -33.587 1.00 42.06 182 CYS B CA 1
ATOM 1718 C C . CYS B 1 95 ? -21.224 1.193 -35.048 1.00 42.33 182 CYS B C 1
ATOM 1719 O O . CYS B 1 95 ? -20.558 2.169 -35.390 1.00 42.63 182 CYS B O 1
ATOM 1722 N N . GLY B 1 96 ? -21.959 0.469 -35.896 1.00 42.48 183 GLY B N 1
ATOM 1723 C CA . GLY B 1 96 ? -22.222 0.873 -37.272 1.00 42.39 183 GLY B CA 1
ATOM 1724 C C . GLY B 1 96 ? -21.166 0.539 -38.311 1.00 42.54 183 GLY B C 1
ATOM 1725 O O . GLY B 1 96 ? -20.974 1.312 -39.257 1.00 42.71 183 GLY B O 1
ATOM 1726 N N . GLY B 1 97 ? -20.480 -0.595 -38.135 1.00 42.49 184 GLY B N 1
ATOM 1727 C CA . GLY B 1 97 ? -19.628 -1.189 -39.183 1.00 42.17 184 GLY B CA 1
ATOM 1728 C C . GLY B 1 97 ? -18.249 -0.588 -39.372 1.00 42.04 184 GLY B C 1
ATOM 1729 O O . GLY B 1 97 ? -17.979 0.515 -38.907 1.00 42.11 184 GLY B O 1
ATOM 1730 N N . ILE B 1 98 ? -17.378 -1.311 -40.075 1.00 42.07 185 ILE B N 1
ATOM 1731 C CA . ILE B 1 98 ? -15.961 -0.924 -40.190 1.00 42.05 185 ILE B CA 1
ATOM 1732 C C . ILE B 1 98 ? -15.742 0.385 -40.940 1.00 42.33 185 ILE B C 1
ATOM 1733 O O . ILE B 1 98 ? -14.890 1.180 -40.557 1.00 42.35 185 ILE B O 1
ATOM 1738 N N . ASN B 1 99 ? -16.507 0.595 -42.006 1.00 42.92 186 ASN B N 1
ATOM 1739 C CA . ASN B 1 99 ? -16.682 1.922 -42.568 1.00 43.26 186 ASN B CA 1
ATOM 1740 C C . ASN B 1 99 ? -17.784 2.549 -41.760 1.00 43.71 186 ASN B C 1
ATOM 1741 O O . ASN B 1 99 ? -18.881 1.992 -41.675 1.00 43.70 186 ASN B O 1
ATOM 1746 N N . LEU B 1 100 ? -17.467 3.681 -41.139 1.00 44.25 187 LEU B N 1
ATOM 1747 C CA . LEU B 1 100 ? -18.395 4.441 -40.307 1.00 44.62 187 LEU B CA 1
ATOM 1748 C C . LEU B 1 100 ? -17.933 5.887 -40.356 1.00 44.92 187 LEU B C 1
ATOM 1749 O O . LEU B 1 100 ? -16.811 6.194 -39.934 1.00 45.00 187 LEU B O 1
ATOM 1754 N N . LYS B 1 101 ? -18.796 6.765 -40.864 1.00 45.08 188 LYS B N 1
ATOM 1755 C CA . LYS B 1 101 ? -18.449 8.175 -41.058 1.00 45.27 188 LYS B CA 1
ATOM 1756 C C . LYS B 1 101 ? -18.998 9.098 -39.959 1.00 45.35 188 LYS B C 1
ATOM 1757 O O . LYS B 1 101 ? -19.984 8.771 -39.272 1.00 45.32 188 LYS B O 1
ATOM 1763 N N . LEU B 1 102 ? -18.336 10.246 -39.802 1.00 45.30 189 LEU B N 1
ATOM 1764 C CA . LEU B 1 102 ? -18.634 11.208 -38.746 1.00 45.33 189 LEU B CA 1
ATOM 1765 C C . LEU B 1 102 ? -20.130 11.401 -38.532 1.00 45.54 189 LEU B C 1
ATOM 1766 O O . LEU B 1 102 ? -20.605 11.373 -37.398 1.00 45.86 189 LEU B O 1
ATOM 1771 N N . GLU B 1 103 ? -20.864 11.583 -39.626 1.00 45.54 190 GLU B N 1
ATOM 1772 C CA . GLU B 1 103 ? -22.282 11.914 -39.559 1.00 45.54 190 GLU B CA 1
ATOM 1773 C C . GLU B 1 103 ? -23.185 10.746 -39.154 1.00 45.46 190 GLU B C 1
ATOM 1774 O O . GLU B 1 103 ? -24.266 10.970 -38.608 1.00 45.48 190 GLU B O 1
ATOM 1780 N N . GLU B 1 104 ? -22.756 9.508 -39.402 1.00 45.36 191 GLU B N 1
ATOM 1781 C CA . GLU B 1 104 ? -23.606 8.372 -39.042 1.00 45.37 191 GLU B CA 1
ATOM 1782 C C . GLU B 1 104 ? -23.431 7.908 -37.601 1.00 45.22 191 GLU B C 1
ATOM 1783 O O . GLU B 1 104 ? -24.323 7.253 -37.056 1.00 45.64 191 GLU B O 1
ATOM 1789 N N . LEU B 1 105 ? -22.305 8.255 -36.978 1.00 44.65 192 LEU B N 1
ATOM 1790 C CA . LEU B 1 105 ? -22.177 8.108 -35.526 1.00 43.80 192 LEU B CA 1
ATOM 1791 C C . LEU B 1 105 ? -23.003 9.192 -34.836 1.00 43.92 192 LEU B C 1
ATOM 1792 O O . LEU B 1 105 ? -23.747 8.914 -33.884 1.00 43.93 192 LEU B O 1
ATOM 1797 N N . GLU B 1 106 ? -22.865 10.422 -35.333 1.00 43.74 193 GLU B N 1
ATOM 1798 C CA . GLU B 1 106 ? -23.623 11.575 -34.853 1.00 43.56 193 GLU B CA 1
ATOM 1799 C C . GLU B 1 106 ? -25.115 11.277 -34.788 1.00 43.60 193 GLU B C 1
ATOM 1800 O O . GLU B 1 106 ? -25.753 11.459 -33.754 1.00 43.77 193 GLU B O 1
ATOM 1806 N N . TRP B 1 107 ? -25.643 10.798 -35.903 1.00 43.61 194 TRP B N 1
ATOM 1807 C CA . TRP B 1 107 ? -27.032 10.418 -36.037 1.00 43.54 194 TRP B CA 1
ATOM 1808 C C . TRP B 1 107 ? -27.403 9.334 -35.042 1.00 43.63 194 TRP B C 1
ATOM 1809 O O . TRP B 1 107 ? -28.460 9.381 -34.423 1.00 43.55 194 TRP B O 1
ATOM 1820 N N . LYS B 1 108 ? -26.517 8.358 -34.893 1.00 44.05 195 LYS B N 1
ATOM 1821 C CA . LYS B 1 108 ? -26.763 7.207 -34.031 1.00 44.39 195 LYS B CA 1
ATOM 1822 C C . LYS B 1 108 ? -26.831 7.617 -32.572 1.00 44.25 195 LYS B C 1
ATOM 1823 O O . LYS B 1 108 ? -27.715 7.172 -31.833 1.00 44.33 195 LYS B O 1
ATOM 1829 N N . LEU B 1 109 ? -25.898 8.479 -32.174 1.00 44.29 196 LEU B N 1
ATOM 1830 C CA . LEU B 1 109 ? -25.886 9.061 -30.836 1.00 44.16 196 LEU B CA 1
ATOM 1831 C C . LEU B 1 109 ? -27.055 10.020 -30.637 1.00 44.39 196 LEU B C 1
ATOM 1832 O O . LEU B 1 109 ? -27.599 10.118 -29.533 1.00 44.47 196 LEU B O 1
ATOM 1837 N N . ALA B 1 110 ? -27.448 10.704 -31.715 1.00 44.47 197 ALA B N 1
ATOM 1838 C CA . ALA B 1 110 ? -28.587 11.632 -31.693 1.00 44.48 197 ALA B CA 1
ATOM 1839 C C . ALA B 1 110 ? -29.940 10.941 -31.578 1.00 44.46 197 ALA B C 1
ATOM 1840 O O . ALA B 1 110 ? -30.811 11.421 -30.859 1.00 44.25 197 ALA B O 1
ATOM 1842 N N . GLU B 1 111 ? -30.112 9.821 -32.281 1.00 44.66 198 GLU B N 1
ATOM 1843 C CA . GLU B 1 111 ? -31.382 9.088 -32.284 1.00 45.09 198 GLU B CA 1
ATOM 1844 C C . GLU B 1 111 ? -31.829 8.655 -30.894 1.00 45.37 198 GLU B C 1
ATOM 1845 O O . GLU B 1 111 ? -32.998 8.334 -30.682 1.00 45.41 198 GLU B O 1
ATOM 1851 N N . VAL B 1 112 ? -30.894 8.617 -29.953 1.00 45.90 199 VAL B N 1
ATOM 1852 C CA . VAL B 1 112 ? -31.194 8.124 -28.609 1.00 46.22 199 VAL B CA 1
ATOM 1853 C C . VAL B 1 112 ? -31.031 9.215 -27.580 1.00 46.66 199 VAL B C 1
ATOM 1854 O O . VAL B 1 112 ? -31.214 8.978 -26.395 1.00 46.75 199 VAL B O 1
ATOM 1858 N N . GLY B 1 113 ? -30.668 10.405 -28.043 1.00 47.13 200 GLY B N 1
ATOM 1859 C CA . GLY B 1 113 ? -30.813 11.634 -27.256 1.00 47.77 200 GLY B CA 1
ATOM 1860 C C . GLY B 1 113 ? -29.542 12.230 -26.695 1.00 48.37 200 GLY B C 1
ATOM 1861 O O . GLY B 1 113 ? -29.580 13.239 -25.988 1.00 48.21 200 GLY B O 1
ATOM 1862 N N . ALA B 1 114 ? -28.413 11.613 -27.022 1.00 49.13 201 ALA B N 1
ATOM 1863 C CA . ALA B 1 114 ? -27.161 11.912 -26.346 1.00 49.82 201 ALA B CA 1
ATOM 1864 C C . ALA B 1 114 ? -26.603 13.276 -26.695 1.00 50.48 201 ALA B C 1
ATOM 1865 O O . ALA B 1 114 ? -26.054 13.952 -25.831 1.00 50.71 201 ALA B O 1
ATOM 1867 N N . ILE B 1 115 ? -26.737 13.678 -27.953 1.00 51.38 202 ILE B N 1
ATOM 1868 C CA . ILE B 1 115 ? -26.224 14.973 -28.399 1.00 52.59 202 ILE B CA 1
ATOM 1869 C C . ILE B 1 115 ? -27.331 15.872 -28.939 1.00 53.44 202 ILE B C 1
ATOM 1870 O O . ILE B 1 115 ? -28.354 15.389 -29.420 1.00 53.04 202 ILE B O 1
ATOM 1875 N N . GLN B 1 116 ? -27.100 17.183 -28.879 1.00 54.86 203 GLN B N 1
ATOM 1876 C CA . GLN B 1 116 ? -28.140 18.164 -29.189 1.00 56.02 203 GLN B CA 1
ATOM 1877 C C . GLN B 1 116 ? -27.567 19.529 -29.528 1.00 56.59 203 GLN B C 1
ATOM 1878 O O . GLN B 1 116 ? -26.595 19.975 -28.917 1.00 56.80 203 GLN B O 1
ATOM 1884 N N . THR B 1 117 ? -28.168 20.181 -30.517 1.00 57.52 204 THR B N 1
ATOM 1885 C CA . THR B 1 117 ? -28.024 21.621 -30.685 1.00 58.14 204 THR B CA 1
ATOM 1886 C C . THR B 1 117 ? -29.305 22.172 -30.077 1.00 58.67 204 THR B C 1
ATOM 1887 O O . THR B 1 117 ? -30.388 21.643 -30.348 1.00 58.59 204 THR B O 1
ATOM 1891 N N . ASP B 1 118 ? -29.190 23.196 -29.231 1.00 59.48 205 ASP B N 1
ATOM 1892 C CA . ASP B 1 118 ? -30.370 23.731 -28.521 1.00 60.19 205 ASP B CA 1
ATOM 1893 C C . ASP B 1 118 ? -30.774 25.151 -28.947 1.00 60.13 205 ASP B C 1
ATOM 1894 O O . ASP B 1 118 ? -29.969 25.894 -29.509 1.00 60.13 205 ASP B O 1
#